Protein AF-0000000080208720 (afdb_homodimer)

Organism: Vibrio parahaemolyticus (NCBI:txid670)

Radius of gyration: 21.04 Å; Cα contacts (8 Å, |Δi|>4): 282; chains: 2; bounding box: 40×61×46 Å

Structure (mmCIF, N/CA/C/O backbone):
data_AF-0000000080208720-model_v1
#
loop_
_entity.id
_entity.type
_entity.pdbx_description
1 polymer 'DUF1211 domain-containing protein'
#
loop_
_atom_site.group_PDB
_atom_site.id
_atom_site.type_symbol
_atom_site.label_atom_id
_atom_site.label_alt_id
_atom_site.label_comp_id
_atom_site.label_asym_id
_atom_site.label_entity_id
_atom_site.label_seq_id
_atom_site.pdbx_PDB_ins_code
_atom_site.Cartn_x
_atom_site.Cartn_y
_atom_site.Cartn_z
_atom_site.occupancy
_atom_site.B_iso_or_equiv
_atom_site.auth_seq_id
_atom_site.auth_comp_id
_atom_site.auth_asym_id
_atom_site.auth_atom_id
_atom_site.pdbx_PDB_model_num
ATOM 1 N N . MET A 1 1 ? 2.236 -19.469 9 1 90.81 1 MET A N 1
ATOM 2 C CA . MET A 1 1 ? 2.695 -18.094 8.82 1 90.81 1 MET A CA 1
ATOM 3 C C . MET A 1 1 ? 3.748 -17.734 9.859 1 90.81 1 MET A C 1
ATOM 5 O O . MET A 1 1 ? 3.717 -18.234 10.984 1 90.81 1 MET A O 1
ATOM 9 N N . TYR A 1 2 ? 4.676 -16.828 9.508 1 95.06 2 TYR A N 1
ATOM 10 C CA . TYR A 1 2 ? 5.773 -16.406 10.359 1 95.06 2 TYR A CA 1
ATOM 11 C C . TYR A 1 2 ? 5.766 -14.891 10.539 1 95.06 2 TYR A C 1
ATOM 13 O O . TYR A 1 2 ? 5.531 -14.148 9.578 1 95.06 2 TYR A O 1
ATOM 21 N N . PHE A 1 3 ? 6.086 -14.531 11.758 1 93.44 3 PHE A N 1
ATOM 22 C CA . PHE A 1 3 ? 6.098 -13.094 12.023 1 93.44 3 PHE A CA 1
ATOM 23 C C . PHE A 1 3 ? 7.523 -12.586 12.203 1 93.44 3 PHE A C 1
ATOM 25 O O . PHE A 1 3 ? 7.793 -11.398 12.039 1 93.44 3 PHE A O 1
ATOM 32 N N . TRP A 1 4 ? 8.398 -13.531 12.5 1 94.19 4 TRP A N 1
ATOM 33 C CA . TRP A 1 4 ? 9.742 -13.109 12.875 1 94.19 4 TRP A CA 1
ATOM 34 C C . TRP A 1 4 ? 10.797 -13.945 12.156 1 94.19 4 TRP A C 1
ATOM 36 O O . TRP A 1 4 ? 11.82 -13.414 11.711 1 94.19 4 TRP A O 1
ATOM 46 N N . ASP A 1 5 ? 10.516 -15.117 12.047 1 96.44 5 ASP A N 1
ATOM 47 C CA . ASP A 1 5 ? 11.5 -16.078 11.539 1 96.44 5 ASP A CA 1
ATOM 48 C C . ASP A 1 5 ? 11.523 -16.078 10.016 1 96.44 5 ASP A C 1
ATOM 50 O O . ASP A 1 5 ? 10.828 -16.875 9.383 1 96.44 5 ASP A O 1
ATOM 54 N N . VAL A 1 6 ? 12.406 -15.352 9.492 1 97 6 VAL A N 1
ATOM 55 C CA . VAL A 1 6 ? 12.492 -15.211 8.047 1 97 6 VAL A CA 1
ATOM 56 C C . VAL A 1 6 ? 13.094 -16.469 7.438 1 97 6 VAL A C 1
ATOM 58 O O . VAL A 1 6 ? 12.758 -16.859 6.312 1 97 6 VAL A O 1
ATOM 61 N N . GLN A 1 7 ? 13.914 -17.172 8.195 1 97.38 7 GLN A N 1
ATOM 62 C CA . GLN A 1 7 ? 14.547 -18.375 7.68 1 97.38 7 GLN A CA 1
ATOM 63 C C . GLN A 1 7 ? 13.531 -19.5 7.477 1 97.38 7 GLN A C 1
ATOM 65 O O . GLN A 1 7 ? 13.531 -20.172 6.445 1 97.38 7 GLN A O 1
ATOM 70 N N . SER A 1 8 ? 12.688 -19.641 8.398 1 97.62 8 SER A N 1
ATOM 71 C CA . SER A 1 8 ? 11.633 -20.641 8.258 1 97.62 8 SER A CA 1
ATOM 72 C C . SER A 1 8 ? 10.695 -20.312 7.105 1 97.62 8 SER A C 1
ATOM 74 O O . SER A 1 8 ? 10.258 -21.188 6.371 1 97.62 8 SER A O 1
ATOM 76 N N . LEU A 1 9 ? 10.406 -19.078 7 1 97.88 9 LEU A N 1
ATOM 77 C CA . LEU A 1 9 ? 9.578 -18.641 5.883 1 97.88 9 LEU A CA 1
ATOM 78 C C . LEU A 1 9 ? 10.242 -18.953 4.551 1 97.88 9 LEU A C 1
ATOM 80 O O . LEU A 1 9 ? 9.602 -19.5 3.645 1 97.88 9 LEU A O 1
ATOM 84 N N . LYS A 1 10 ? 11.523 -18.625 4.465 1 97.56 10 LYS A N 1
ATOM 85 C CA . LYS A 1 10 ? 12.258 -18.891 3.232 1 97.56 10 LYS A CA 1
ATOM 86 C C . LYS A 1 10 ? 12.273 -20.391 2.916 1 97.56 10 LYS A C 1
ATOM 88 O O . LYS A 1 10 ? 12.156 -20.781 1.755 1 97.56 10 LYS A O 1
ATOM 93 N N . ASN A 1 11 ? 12.398 -21.156 3.889 1 96.94 11 ASN A N 1
ATOM 94 C CA . ASN A 1 11 ? 12.359 -22.594 3.695 1 96.94 11 ASN A CA 1
ATOM 95 C C . ASN A 1 11 ? 11.016 -23.062 3.146 1 96.94 11 ASN A C 1
ATOM 97 O O . ASN A 1 11 ? 10.961 -23.891 2.246 1 96.94 11 ASN A O 1
ATOM 101 N N . ASP A 1 12 ? 9.984 -22.531 3.691 1 96.81 12 ASP A N 1
ATOM 102 C CA . ASP A 1 12 ? 8.648 -22.859 3.207 1 96.81 12 ASP A CA 1
ATOM 103 C C . ASP A 1 12 ? 8.461 -22.406 1.761 1 96.81 12 ASP A C 1
ATOM 105 O O . ASP A 1 12 ? 7.848 -23.109 0.958 1 96.81 12 ASP A O 1
ATOM 109 N N . ILE A 1 13 ? 8.961 -21.281 1.45 1 96.56 13 ILE A N 1
ATOM 110 C CA . ILE A 1 13 ? 8.844 -20.75 0.096 1 96.56 13 ILE A CA 1
ATOM 111 C C . ILE A 1 13 ? 9.586 -21.656 -0.878 1 96.56 13 ILE A C 1
ATOM 113 O O . ILE A 1 13 ? 9.055 -22.016 -1.931 1 96.56 13 ILE A O 1
ATOM 117 N N . ARG A 1 14 ? 10.742 -22.078 -0.519 1 95.5 14 ARG A N 1
ATOM 118 C CA . ARG A 1 14 ? 11.539 -22.938 -1.373 1 95.5 14 ARG A CA 1
ATOM 119 C C . ARG A 1 14 ? 10.867 -24.297 -1.555 1 95.5 14 ARG A C 1
ATOM 121 O O . ARG A 1 14 ? 10.992 -24.922 -2.613 1 95.5 14 ARG A O 1
ATOM 128 N N . ALA A 1 15 ? 10.148 -24.703 -0.563 1 95.56 15 ALA A N 1
ATOM 129 C CA . ALA A 1 15 ? 9.461 -26 -0.601 1 95.56 15 ALA A CA 1
ATOM 130 C C . ALA A 1 15 ? 8.07 -25.859 -1.218 1 95.56 15 ALA A C 1
ATOM 132 O O . ALA A 1 15 ? 7.297 -26.828 -1.223 1 95.56 15 ALA A O 1
ATOM 133 N N . ASN A 1 16 ? 7.68 -24.656 -1.664 1 94 16 ASN A N 1
ATOM 134 C CA . ASN A 1 16 ? 6.383 -24.359 -2.266 1 94 16 ASN A CA 1
ATOM 135 C C . ASN A 1 16 ? 5.238 -24.688 -1.308 1 94 16 ASN A C 1
ATOM 137 O O . ASN A 1 16 ? 4.254 -25.312 -1.696 1 94 16 ASN A O 1
ATOM 141 N N . LYS A 1 17 ? 5.434 -24.266 -0.107 1 94.56 17 LYS A N 1
ATOM 142 C CA . LYS A 1 17 ? 4.449 -24.562 0.932 1 94.56 17 LYS A CA 1
ATOM 143 C C . LYS A 1 17 ? 3.662 -23.312 1.313 1 94.56 17 LYS A C 1
ATOM 145 O O . LYS A 1 17 ? 2.764 -23.375 2.154 1 94.56 17 LYS A O 1
ATOM 150 N N . LEU A 1 18 ? 3.979 -22.266 0.713 1 93.69 18 LEU A N 1
ATOM 151 C CA . LEU A 1 18 ? 3.242 -21.031 0.972 1 93.69 18 LEU A CA 1
ATOM 152 C C . LEU A 1 18 ? 1.858 -21.078 0.333 1 93.69 18 LEU A C 1
ATOM 154 O O . LEU A 1 18 ? 1.728 -20.953 -0.887 1 93.69 18 LEU A O 1
ATOM 158 N N . SER A 1 19 ? 0.814 -21.188 1.167 1 94.25 19 SER A N 1
ATOM 159 C CA . SER A 1 19 ? -0.552 -21.344 0.682 1 94.25 19 SER A CA 1
ATOM 160 C C . SER A 1 19 ? -1.143 -20.016 0.24 1 94.25 19 SER A C 1
ATOM 162 O O . SER A 1 19 ? -0.588 -18.953 0.539 1 94.25 19 SER A O 1
ATOM 164 N N . GLU A 1 20 ? -2.264 -20.078 -0.448 1 94.56 20 GLU A N 1
ATOM 165 C CA . GLU A 1 20 ? -2.994 -18.875 -0.85 1 94.56 20 GLU A CA 1
ATOM 166 C C . GLU A 1 20 ? -3.453 -18.078 0.366 1 94.56 20 GLU A C 1
ATOM 168 O O . GLU A 1 20 ? -3.441 -16.844 0.345 1 94.56 20 GLU A O 1
ATOM 173 N N . LYS A 1 21 ? -3.803 -18.781 1.391 1 96.44 21 LYS A N 1
ATOM 174 C CA . LYS A 1 21 ? -4.23 -18.141 2.625 1 96.44 21 LYS A CA 1
ATOM 175 C C . LYS A 1 21 ? -3.078 -17.375 3.279 1 96.44 21 LYS A C 1
ATOM 177 O O . LYS A 1 21 ? -3.252 -16.25 3.752 1 96.44 21 LYS A O 1
ATOM 182 N N . ASP A 1 22 ? -1.925 -17.984 3.295 1 96.56 22 ASP A N 1
ATOM 183 C CA . ASP A 1 22 ? -0.751 -17.328 3.861 1 96.56 22 ASP A CA 1
ATOM 184 C C . ASP A 1 22 ? -0.414 -16.047 3.096 1 96.56 22 ASP A C 1
ATOM 186 O O . ASP A 1 22 ? -0.175 -15.008 3.701 1 96.56 22 ASP A O 1
ATOM 190 N N . LYS A 1 23 ? -0.376 -16.172 1.781 1 96.94 23 LYS A N 1
ATOM 191 C CA . LYS A 1 23 ? -0.061 -15.031 0.934 1 96.94 23 LYS A CA 1
ATOM 192 C C . LYS A 1 23 ? -1.027 -13.875 1.187 1 96.94 23 LYS A C 1
ATOM 194 O O . LYS A 1 23 ? -0.609 -12.727 1.304 1 96.94 23 LYS A O 1
ATOM 199 N N . PHE A 1 24 ? -2.309 -14.242 1.321 1 97.88 24 PHE A N 1
ATOM 200 C CA . PHE A 1 24 ? -3.326 -13.242 1.605 1 97.88 24 PHE A CA 1
ATOM 201 C C . PHE A 1 24 ? -3.074 -12.578 2.957 1 97.88 24 PHE A C 1
ATOM 203 O O . PHE A 1 24 ? -3.123 -11.352 3.074 1 97.88 24 PHE A O 1
ATOM 210 N N . LEU A 1 25 ? -2.795 -13.375 3.912 1 97.88 25 LEU A N 1
ATOM 211 C CA . LEU A 1 25 ? -2.652 -12.867 5.27 1 97.88 25 LEU A CA 1
ATOM 212 C C . LEU A 1 25 ? -1.477 -11.898 5.363 1 97.88 25 LEU A C 1
ATOM 214 O O . LEU A 1 25 ? -1.567 -10.867 6.035 1 97.88 25 LEU A O 1
ATOM 218 N N . TYR A 1 26 ? -0.396 -12.211 4.672 1 97.94 26 TYR A N 1
ATOM 219 C CA . TYR A 1 26 ? 0.752 -11.312 4.684 1 97.94 26 TYR A CA 1
ATOM 220 C C . TYR A 1 26 ? 0.413 -9.984 4.012 1 97.94 26 TYR A C 1
ATOM 222 O O . TYR A 1 26 ? 0.768 -8.914 4.52 1 97.94 26 TYR A O 1
ATOM 230 N N . MET A 1 27 ? -0.258 -10.055 2.896 1 97.94 27 MET A N 1
ATOM 231 C CA . MET A 1 27 ? -0.651 -8.836 2.199 1 97.94 27 MET A CA 1
ATOM 232 C C . MET A 1 27 ? -1.66 -8.039 3.021 1 97.94 27 MET A C 1
ATOM 234 O O . MET A 1 27 ? -1.541 -6.82 3.15 1 97.94 27 MET A O 1
ATOM 238 N N . PHE A 1 28 ? -2.604 -8.773 3.643 1 98.31 28 PHE A N 1
ATOM 239 C CA . PHE A 1 28 ? -3.68 -8.156 4.414 1 98.31 28 PHE A CA 1
ATOM 240 C C . PHE A 1 28 ? -3.125 -7.426 5.629 1 98.31 28 PHE A C 1
ATOM 242 O O . PHE A 1 28 ? -3.506 -6.285 5.898 1 98.31 28 PHE A O 1
ATOM 249 N N . LEU A 1 29 ? -2.234 -8.062 6.258 1 97.19 29 LEU A N 1
ATOM 250 C CA . LEU A 1 29 ? -1.626 -7.461 7.441 1 97.19 29 LEU A CA 1
ATOM 251 C C . LEU A 1 29 ? -0.765 -6.262 7.059 1 97.19 29 LEU A C 1
ATOM 253 O O . LEU A 1 29 ? -0.719 -5.27 7.789 1 97.19 29 LEU A O 1
ATOM 257 N N . SER A 1 30 ? -0.135 -6.387 5.914 1 96.25 30 SER A N 1
ATOM 258 C CA . SER A 1 30 ? 0.659 -5.262 5.426 1 96.25 30 SER A CA 1
ATOM 259 C C . SER A 1 30 ? -0.225 -4.066 5.086 1 96.25 30 SER A C 1
ATOM 261 O O . SER A 1 30 ? 0.073 -2.938 5.477 1 96.25 30 SER A O 1
ATOM 263 N N . ILE A 1 31 ? -1.339 -4.336 4.41 1 96.19 31 ILE A N 1
ATOM 264 C CA . ILE A 1 31 ? -2.285 -3.287 4.039 1 96.19 31 ILE A CA 1
ATOM 265 C C . ILE A 1 31 ? -2.891 -2.674 5.301 1 96.19 31 ILE A C 1
ATOM 267 O O . ILE A 1 31 ? -3.051 -1.454 5.387 1 96.19 31 ILE A O 1
ATOM 271 N N . ALA A 1 32 ? -3.205 -3.494 6.27 1 96.31 32 ALA A N 1
ATOM 272 C CA . ALA A 1 32 ? -3.764 -3.029 7.535 1 96.31 32 ALA A CA 1
ATOM 273 C C . ALA A 1 32 ? -2.793 -2.096 8.25 1 96.31 32 ALA A C 1
ATOM 275 O O . ALA A 1 32 ? -3.176 -1.01 8.688 1 96.31 32 ALA A O 1
ATOM 276 N N . PHE A 1 33 ? -1.576 -2.465 8.266 1 93.31 33 PHE A N 1
ATOM 277 C CA . PHE A 1 33 ? -0.547 -1.691 8.953 1 93.31 33 PHE A CA 1
ATOM 278 C C . PHE A 1 33 ? -0.342 -0.343 8.273 1 93.31 33 PHE A C 1
ATOM 280 O O . PHE A 1 33 ? -0.282 0.692 8.938 1 93.31 33 PHE A O 1
ATOM 287 N N . VAL A 1 34 ? -0.243 -0.417 6.992 1 90.94 34 VAL A N 1
ATOM 288 C CA . VAL A 1 34 ? -0.008 0.808 6.234 1 90.94 34 VAL A CA 1
ATOM 289 C C . VAL A 1 34 ? -1.207 1.742 6.375 1 90.94 34 VAL A C 1
ATOM 291 O O . VAL A 1 34 ? -1.042 2.943 6.605 1 90.94 34 VAL A O 1
ATOM 294 N N . THR A 1 35 ? -2.439 1.156 6.25 1 93.31 35 THR A N 1
ATOM 295 C CA . THR A 1 35 ? -3.664 1.944 6.32 1 93.31 35 THR A CA 1
ATOM 296 C C . THR A 1 35 ? -3.803 2.605 7.688 1 93.31 35 THR A C 1
ATOM 298 O O . THR A 1 35 ? -4.062 3.807 7.777 1 93.31 35 THR A O 1
ATOM 301 N N . ILE A 1 36 ? -3.541 1.914 8.719 1 92.62 36 ILE A N 1
ATOM 302 C CA . ILE A 1 36 ? -3.633 2.441 10.078 1 92.62 36 ILE A CA 1
ATOM 303 C C . ILE A 1 36 ? -2.52 3.461 10.312 1 92.62 36 ILE A C 1
ATOM 305 O O . ILE A 1 36 ? -2.75 4.512 10.914 1 92.62 36 ILE A O 1
ATOM 309 N N . GLY A 1 37 ? -1.299 3.174 9.789 1 86.81 37 GLY A N 1
ATOM 310 C CA . GLY A 1 37 ? -0.178 4.094 9.914 1 86.81 37 GLY A CA 1
ATOM 311 C C . GLY A 1 37 ? -0.438 5.438 9.258 1 86.81 37 GLY A C 1
ATOM 312 O O . GLY A 1 37 ? -0.134 6.484 9.836 1 86.81 37 GLY A O 1
ATOM 313 N N . ILE A 1 38 ? -1.035 5.391 8.109 1 85.44 38 ILE A N 1
ATOM 314 C CA . ILE A 1 38 ? -1.342 6.613 7.379 1 85.44 38 ILE A CA 1
ATOM 315 C C . ILE A 1 38 ? -2.33 7.461 8.18 1 85.44 38 ILE A C 1
ATOM 317 O O . ILE A 1 38 ? -2.158 8.672 8.305 1 85.44 38 ILE A O 1
ATOM 321 N N . GLU A 1 39 ? -3.346 6.848 8.758 1 84.56 39 GLU A N 1
ATOM 322 C CA . GLU A 1 39 ? -4.367 7.562 9.516 1 84.56 39 GLU A CA 1
ATOM 323 C C . GLU A 1 39 ? -3.797 8.141 10.812 1 84.56 39 GLU A C 1
ATOM 325 O O . GLU A 1 39 ? -4.195 9.227 11.242 1 84.56 39 GLU A O 1
ATOM 330 N N . LEU A 1 40 ? -2.828 7.488 11.336 1 80.31 40 LEU A N 1
ATOM 331 C CA . LEU A 1 40 ? -2.197 7.98 12.555 1 80.31 40 LEU A CA 1
ATOM 332 C C . LEU A 1 40 ? -1.309 9.188 12.258 1 80.31 40 LEU A C 1
ATOM 334 O O . LEU A 1 40 ? -1.256 10.133 13.055 1 80.31 40 LEU A O 1
ATOM 338 N N . ILE A 1 41 ? -0.664 9.18 11.164 1 72.81 41 ILE A N 1
ATOM 339 C CA . ILE A 1 41 ? 0.218 10.273 10.773 1 72.81 41 ILE A CA 1
ATOM 340 C C . ILE A 1 41 ? -0.614 11.5 10.406 1 72.81 41 ILE A C 1
ATOM 342 O O . ILE A 1 41 ? -0.162 12.633 10.57 1 72.81 41 ILE A O 1
ATOM 346 N N . SER A 1 42 ? -1.777 11.25 9.938 1 73.62 42 SER A N 1
ATOM 347 C CA . SER A 1 42 ? -2.645 12.336 9.492 1 73.62 42 SER A CA 1
ATOM 348 C C . SER A 1 42 ? -3.195 13.125 10.68 1 73.62 42 SER A C 1
ATOM 350 O O . SER A 1 42 ? -3.688 14.242 10.516 1 73.62 42 SER A O 1
ATOM 352 N N . ILE A 1 43 ? -3.072 12.484 11.805 1 71.25 43 ILE A N 1
ATOM 353 C CA . ILE A 1 43 ? -3.496 13.219 13 1 71.25 43 ILE A CA 1
ATOM 354 C C . ILE A 1 43 ? -2.482 14.312 13.32 1 71.25 43 ILE A C 1
ATOM 356 O O . ILE A 1 43 ? -1.316 14.023 13.594 1 71.25 43 ILE A O 1
ATOM 360 N N . SER A 1 44 ? -2.771 15.484 12.805 1 62.88 44 SER A N 1
ATOM 361 C CA . SER A 1 44 ? -1.893 16.625 13.062 1 62.88 44 SER A CA 1
ATOM 362 C C . SER A 1 44 ? -2.211 17.281 14.398 1 62.88 44 SER A C 1
ATOM 364 O O . SER A 1 44 ? -3.34 17.719 14.625 1 62.88 44 SER A O 1
ATOM 366 N N . PRO A 1 45 ? -1.215 17.266 15.18 1 59.03 45 PRO A N 1
ATOM 367 C CA . PRO A 1 45 ? -1.465 17.922 16.469 1 59.03 45 PRO A CA 1
ATOM 368 C C . PRO A 1 45 ? -1.716 19.422 16.328 1 59.03 45 PRO A C 1
ATOM 370 O O . PRO A 1 45 ? -2.301 20.047 17.219 1 59.03 45 PRO A O 1
ATOM 373 N N . LEU A 1 46 ? -1.404 19.891 15.195 1 60.16 46 LEU A N 1
ATOM 374 C CA . LEU A 1 46 ? -1.472 21.344 15.055 1 60.16 46 LEU A CA 1
ATOM 375 C C . LEU A 1 46 ? -2.83 21.781 14.508 1 60.16 46 LEU A C 1
ATOM 377 O O . LEU A 1 46 ? -3.166 22.969 14.531 1 60.16 46 LEU A O 1
ATOM 381 N N . GLU A 1 47 ? -3.58 20.812 14.055 1 64.81 47 GLU A N 1
ATOM 382 C CA . GLU A 1 47 ? -4.898 21.141 13.531 1 64.81 47 GLU A CA 1
ATOM 383 C C . GLU A 1 47 ? -6.004 20.656 14.461 1 64.81 47 GLU A C 1
ATOM 385 O O . GLU A 1 47 ? -5.938 19.531 14.984 1 64.81 47 GLU A O 1
ATOM 390 N N . PRO A 1 48 ? -6.77 21.625 14.82 1 70.19 48 PRO A N 1
ATOM 391 C CA . PRO A 1 48 ? -7.902 21.172 15.633 1 70.19 48 PRO A CA 1
ATOM 392 C C . PRO A 1 48 ? -8.648 19.984 15.008 1 70.19 48 PRO A C 1
ATOM 394 O O . PRO A 1 48 ? -8.891 19.984 13.797 1 70.19 48 PRO A O 1
ATOM 397 N N . GLN A 1 49 ? -8.766 18.969 15.734 1 78.5 49 GLN A N 1
ATOM 398 C CA . GLN A 1 49 ? -9.5 17.781 15.289 1 78.5 49 GLN A CA 1
ATOM 399 C C . GLN A 1 49 ? -10.961 17.859 15.734 1 78.5 49 GLN A C 1
ATOM 401 O O . GLN A 1 49 ? -11.273 18.391 16.797 1 78.5 49 GLN A O 1
ATOM 406 N N . ASN A 1 50 ? -11.891 17.484 14.805 1 86.31 50 ASN A N 1
ATOM 407 C CA . ASN A 1 50 ? -13.297 17.359 15.156 1 86.31 50 ASN A CA 1
ATOM 408 C C . ASN A 1 50 ? -13.836 15.969 14.859 1 86.31 50 ASN A C 1
ATOM 410 O O . ASN A 1 50 ? -13.07 15.062 14.531 1 86.31 50 ASN A O 1
ATOM 414 N N . VAL A 1 51 ? -15.062 15.773 15.055 1 90.06 51 VAL A N 1
ATOM 415 C CA . VAL A 1 51 ? -15.68 14.461 14.977 1 90.06 51 VAL A CA 1
ATOM 416 C C . VAL A 1 51 ? -15.594 13.938 13.539 1 90.06 51 VAL A C 1
ATOM 418 O O . VAL A 1 51 ? -15.43 12.734 13.328 1 90.06 51 VAL A O 1
ATOM 421 N N . TRP A 1 52 ? -15.633 14.766 12.586 1 90.25 52 TRP A N 1
ATOM 422 C CA . TRP A 1 52 ? -15.664 14.344 11.188 1 90.25 52 TRP A CA 1
ATOM 423 C C . TRP A 1 52 ? -14.297 13.836 10.742 1 90.25 52 TRP A C 1
ATOM 425 O O . TRP A 1 52 ? -14.203 12.984 9.852 1 90.25 52 TRP A O 1
ATOM 435 N N . ASP A 1 53 ? -13.273 14.258 11.398 1 88.19 53 ASP A N 1
ATOM 436 C CA . ASP A 1 53 ? -11.945 13.695 11.148 1 88.19 53 ASP A CA 1
ATOM 437 C C . ASP A 1 53 ? -11.875 12.234 11.586 1 88.19 53 ASP A C 1
ATOM 439 O O . ASP A 1 53 ? -11.305 11.398 10.883 1 88.19 53 ASP A O 1
ATOM 443 N N . ALA A 1 54 ? -12.453 12.023 12.734 1 89.69 54 ALA A N 1
ATOM 444 C CA . ALA A 1 54 ? -12.492 10.664 13.25 1 89.69 54 ALA A CA 1
ATOM 445 C C . ALA A 1 54 ? -13.352 9.758 12.375 1 89.69 54 ALA A C 1
ATOM 447 O O . ALA A 1 54 ? -12.984 8.617 12.094 1 89.69 54 ALA A O 1
ATOM 448 N N . VAL A 1 55 ? -14.461 10.281 11.93 1 93.62 55 VAL A N 1
ATOM 449 C CA . VAL A 1 55 ? -15.367 9.523 11.07 1 93.62 55 VAL A CA 1
ATOM 450 C C . VAL A 1 55 ? -14.648 9.156 9.773 1 93.62 55 VAL A C 1
ATOM 452 O O . VAL A 1 55 ? -14.734 8.016 9.305 1 93.62 55 VAL A O 1
ATOM 455 N N . GLU A 1 56 ? -13.992 10.062 9.211 1 93.62 56 GLU A N 1
ATOM 456 C CA . GLU A 1 56 ? -13.258 9.844 7.973 1 93.62 56 GLU A CA 1
ATOM 457 C C . GLU A 1 56 ? -12.188 8.766 8.148 1 93.62 56 GLU A C 1
ATOM 459 O O . GLU A 1 56 ? -12.164 7.785 7.398 1 93.62 56 GLU A O 1
ATOM 464 N N . SER A 1 57 ? -11.43 8.93 9.203 1 92.56 57 SER A N 1
ATOM 465 C CA . SER A 1 57 ? -10.312 8.023 9.445 1 92.56 57 SER A CA 1
ATOM 466 C C . SER A 1 57 ? -10.805 6.602 9.711 1 92.56 57 SER A C 1
ATOM 468 O O . SER A 1 57 ? -10.328 5.648 9.094 1 92.56 57 SER A O 1
ATOM 470 N N . VAL A 1 58 ? -11.742 6.488 10.547 1 95.38 58 VAL A N 1
ATOM 471 C CA . VAL A 1 58 ? -12.266 5.176 10.914 1 95.38 58 VAL A CA 1
ATOM 472 C C . VAL A 1 58 ? -12.93 4.523 9.711 1 95.38 58 VAL A C 1
ATOM 474 O O . VAL A 1 58 ? -12.773 3.324 9.477 1 95.38 58 VAL A O 1
ATOM 477 N N . SER A 1 59 ? -13.664 5.293 8.938 1 97.06 59 SER A N 1
ATOM 478 C CA . SER A 1 59 ? -14.32 4.762 7.75 1 97.06 59 SER A CA 1
ATOM 479 C C . SER A 1 59 ? -13.312 4.23 6.742 1 97.06 59 SER A C 1
ATOM 481 O O . SER A 1 59 ? -13.484 3.139 6.195 1 97.06 59 SER A O 1
ATOM 483 N N . TYR A 1 60 ? -12.25 4.949 6.523 1 96.19 60 TYR A N 1
ATOM 484 C CA . TYR A 1 60 ? -11.242 4.527 5.566 1 96.19 60 TYR A CA 1
ATOM 485 C C . TYR A 1 60 ? -10.586 3.219 6 1 96.19 60 TYR A C 1
ATOM 487 O O . TYR A 1 60 ? -10.406 2.309 5.191 1 96.19 60 TYR A O 1
ATOM 495 N N . ILE A 1 61 ? -10.32 3.141 7.281 1 97 61 ILE A N 1
ATOM 496 C CA . ILE A 1 61 ? -9.711 1.926 7.812 1 97 61 ILE A CA 1
ATOM 497 C C . ILE A 1 61 ? -10.648 0.743 7.613 1 97 61 ILE A C 1
ATOM 499 O O . ILE A 1 61 ? -10.25 -0.3 7.09 1 97 61 ILE A O 1
ATOM 503 N N . LEU A 1 62 ? -11.883 0.95 7.941 1 98.19 62 LEU A N 1
ATOM 504 C CA . LEU A 1 62 ? -12.859 -0.131 7.859 1 98.19 62 LEU A CA 1
ATOM 505 C C . LEU A 1 62 ? -13.109 -0.535 6.41 1 98.19 62 LEU A C 1
ATOM 507 O O . LEU A 1 62 ? -13.203 -1.725 6.102 1 98.19 62 LEU A O 1
ATOM 511 N N . ILE A 1 63 ? -13.203 0.374 5.523 1 98.44 63 ILE A N 1
ATOM 512 C CA . ILE A 1 63 ? -13.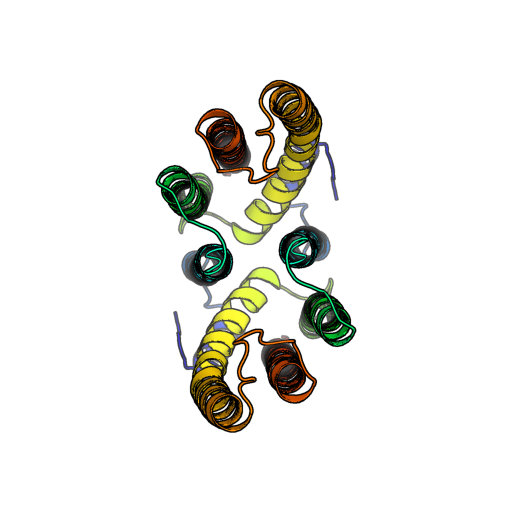469 0.097 4.117 1 98.44 63 ILE A CA 1
ATOM 513 C C . ILE A 1 63 ? -12.32 -0.717 3.525 1 98.44 63 ILE A C 1
ATOM 515 O O . ILE A 1 63 ? -12.547 -1.702 2.818 1 98.44 63 ILE A O 1
ATOM 519 N N . VAL A 1 64 ? -11.148 -0.321 3.842 1 97.81 64 VAL A N 1
ATOM 520 C CA . VAL A 1 64 ? -9.992 -1.015 3.291 1 97.81 64 VAL A CA 1
ATOM 521 C C . VAL A 1 64 ? -9.93 -2.438 3.844 1 97.81 64 VAL A C 1
ATOM 523 O O . VAL A 1 64 ? -9.75 -3.396 3.088 1 97.81 64 VAL A O 1
ATOM 526 N N . LEU A 1 65 ? -10.094 -2.586 5.145 1 98.38 65 LEU A N 1
ATOM 527 C CA . LEU A 1 65 ? -9.961 -3.889 5.785 1 98.38 65 LEU A CA 1
ATOM 528 C C . LEU A 1 65 ? -11.102 -4.816 5.371 1 98.38 65 LEU A C 1
ATOM 530 O O . LEU A 1 65 ? -10.859 -5.922 4.883 1 98.38 65 LEU A O 1
ATOM 534 N N . PHE A 1 66 ? -12.266 -4.324 5.449 1 98.38 66 PHE A N 1
ATOM 535 C CA . PHE A 1 66 ? -13.406 -5.156 5.074 1 98.38 66 PHE A CA 1
ATOM 536 C C . PHE A 1 66 ? -13.461 -5.344 3.561 1 98.38 66 PHE A C 1
ATOM 538 O O . PHE A 1 66 ? -13.781 -6.43 3.076 1 98.38 66 PHE A O 1
ATOM 545 N N . GLY A 1 67 ? -13.211 -4.305 2.857 1 98.56 67 GLY A N 1
ATOM 546 C CA . GLY A 1 67 ? -13.18 -4.422 1.408 1 98.56 67 GLY A CA 1
ATOM 547 C C . GLY A 1 67 ? -12.188 -5.453 0.91 1 98.56 67 GLY A C 1
ATOM 548 O O . GLY A 1 67 ? -12.508 -6.266 0.039 1 98.56 67 GLY A O 1
ATOM 549 N N . THR A 1 68 ? -11.008 -5.41 1.482 1 98.56 68 THR A N 1
ATOM 550 C CA . THR A 1 68 ? -9.977 -6.363 1.084 1 98.56 68 THR A CA 1
ATOM 551 C C . THR A 1 68 ? -10.359 -7.781 1.494 1 98.56 68 THR A C 1
ATOM 553 O O . THR A 1 68 ? -10.18 -8.727 0.724 1 98.56 68 THR A O 1
ATOM 556 N N . TYR A 1 69 ? -10.914 -7.918 2.666 1 98.56 69 TYR A N 1
ATOM 557 C CA . TYR A 1 69 ? -11.328 -9.227 3.152 1 98.56 69 TYR A CA 1
ATOM 558 C C . TYR A 1 69 ? -12.461 -9.797 2.301 1 98.56 69 TYR A C 1
ATOM 560 O O . TYR A 1 69 ? -12.453 -10.977 1.953 1 98.56 69 TYR A O 1
ATOM 568 N N . TRP A 1 70 ? -13.406 -9.008 1.938 1 98.5 70 TRP A N 1
ATOM 569 C CA . TRP A 1 70 ? -14.516 -9.469 1.107 1 98.5 70 TRP A CA 1
ATOM 570 C C . TRP A 1 70 ? -14.047 -9.773 -0.31 1 98.5 70 TRP A C 1
ATOM 572 O O . TRP A 1 70 ? -14.594 -10.656 -0.976 1 98.5 70 TRP A O 1
ATOM 582 N N . ALA A 1 71 ? -13.078 -9.008 -0.778 1 98.56 71 ALA A N 1
ATOM 583 C CA . ALA A 1 71 ? -12.484 -9.344 -2.07 1 98.56 71 ALA A CA 1
ATOM 584 C C . ALA A 1 71 ? -11.852 -10.734 -2.041 1 98.56 71 ALA A C 1
ATOM 586 O O . ALA A 1 71 ? -11.977 -11.5 -2.998 1 98.56 71 ALA A O 1
ATOM 587 N N . TYR A 1 72 ? -11.18 -11.008 -0.944 1 98.5 72 TYR A N 1
ATOM 588 C CA . TYR A 1 72 ? -10.57 -12.32 -0.75 1 98.5 72 TYR A CA 1
ATOM 589 C C . TYR A 1 72 ? -11.625 -13.422 -0.768 1 98.5 72 TYR A C 1
ATOM 591 O O . TYR A 1 72 ? -11.438 -14.453 -1.41 1 98.5 72 TYR A O 1
ATOM 599 N N . LYS A 1 73 ? -12.695 -13.164 -0.07 1 98 73 LYS A N 1
ATOM 600 C CA . LYS A 1 73 ? -13.797 -14.125 -0.04 1 98 73 LYS A CA 1
ATOM 601 C C . LYS A 1 73 ? -14.422 -14.289 -1.422 1 98 73 LYS A C 1
ATOM 603 O O . LYS A 1 73 ? -14.75 -15.406 -1.83 1 98 73 LYS A O 1
ATOM 608 N N . ALA A 1 74 ? -14.578 -13.25 -2.105 1 97.81 74 ALA A N 1
ATOM 609 C CA . ALA A 1 74 ? -15.164 -13.266 -3.443 1 97.81 74 ALA A CA 1
ATOM 610 C C . ALA A 1 74 ? -14.305 -14.086 -4.406 1 97.81 74 ALA A C 1
ATOM 612 O O . ALA A 1 74 ? -14.812 -14.664 -5.367 1 97.81 74 ALA A O 1
ATOM 613 N N . ASN A 1 75 ? -13.016 -14.109 -4.109 1 97.75 75 ASN A N 1
ATOM 614 C CA . ASN A 1 75 ? -12.078 -14.859 -4.941 1 97.75 75 ASN A CA 1
ATOM 615 C C . ASN A 1 75 ? -12.078 -16.344 -4.574 1 97.75 75 ASN A C 1
ATOM 617 O O . ASN A 1 75 ? -11.344 -17.125 -5.176 1 97.75 75 ASN A O 1
ATOM 621 N N . GLY A 1 76 ? -12.789 -16.797 -3.553 1 96.5 76 GLY A N 1
ATOM 622 C CA . GLY A 1 76 ? -12.859 -18.188 -3.17 1 96.5 76 GLY A CA 1
ATOM 623 C C . GLY A 1 76 ? -12.047 -18.516 -1.933 1 96.5 76 GLY A C 1
ATOM 624 O O . GLY A 1 76 ? -11.797 -19.688 -1.635 1 96.5 76 GLY A O 1
ATOM 625 N N . SER A 1 77 ? -11.578 -17.375 -1.259 1 94.88 77 SER A N 1
ATOM 626 C CA . SER A 1 77 ? -10.797 -17.516 -0.033 1 94.88 77 SER A CA 1
ATOM 627 C C . SER A 1 77 ? -9.664 -18.531 -0.214 1 94.88 77 SER A C 1
ATOM 629 O O . SER A 1 77 ? -8.852 -18.391 -1.135 1 94.88 77 SER A O 1
ATOM 631 N N . GLU A 1 78 ? -9.523 -19.547 0.625 1 91.38 78 GLU A N 1
ATOM 632 C CA . GLU A 1 78 ? -8.414 -20.5 0.597 1 91.38 78 GLU A CA 1
ATOM 633 C C . GLU A 1 78 ? -8.508 -21.422 -0.612 1 91.38 78 GLU A C 1
ATOM 635 O O . GLU A 1 78 ? -7.512 -22.031 -1.006 1 91.38 78 GLU A O 1
ATOM 640 N N . HIS A 1 79 ? -9.625 -21.531 -1.244 1 91.31 79 HIS A N 1
ATOM 641 C CA . HIS A 1 79 ? -9.82 -22.406 -2.395 1 91.31 79 HIS A CA 1
ATOM 642 C C . HIS A 1 79 ? -9.641 -21.641 -3.703 1 91.31 79 HIS A C 1
ATOM 644 O O . HIS A 1 79 ? -9.633 -22.234 -4.781 1 91.31 79 HIS A O 1
ATOM 650 N N . GLY A 1 80 ? -9.5 -20.344 -3.551 1 91.62 80 GLY A N 1
ATOM 651 C CA . GLY A 1 80 ? -9.25 -19.531 -4.73 1 91.62 80 GLY A CA 1
ATOM 652 C C . GLY A 1 80 ? -7.812 -19.609 -5.207 1 91.62 80 GLY A C 1
ATOM 653 O O . GLY A 1 80 ? -6.973 -20.25 -4.574 1 91.62 80 GLY A O 1
ATOM 654 N N . THR A 1 81 ? -7.648 -19.016 -6.383 1 91.31 81 THR A N 1
ATOM 655 C CA . THR A 1 81 ? -6.297 -19.047 -6.938 1 91.31 81 THR A CA 1
ATOM 656 C C . THR A 1 81 ? -5.812 -17.625 -7.258 1 91.31 81 THR A C 1
ATOM 658 O O . THR A 1 81 ? -6.609 -16.766 -7.625 1 91.31 81 THR A O 1
ATOM 661 N N . ASP A 1 82 ? -4.559 -17.391 -7.027 1 94.75 82 ASP A N 1
ATOM 662 C CA . ASP A 1 82 ? -3.842 -16.203 -7.449 1 94.75 82 ASP A CA 1
ATOM 663 C C . ASP A 1 82 ? -4.582 -14.938 -7.016 1 94.75 82 ASP A C 1
ATOM 665 O O . ASP A 1 82 ? -4.832 -14.047 -7.832 1 94.75 82 ASP A O 1
ATOM 669 N N . PHE A 1 83 ? -5.062 -14.906 -5.812 1 97.5 83 PHE A N 1
ATOM 670 C CA . PHE A 1 83 ? -5.797 -13.75 -5.316 1 97.5 83 PHE A CA 1
ATOM 671 C C . PHE A 1 83 ? -4.988 -12.469 -5.504 1 97.5 83 PHE A C 1
ATOM 673 O O . PHE A 1 83 ? -5.516 -11.453 -5.961 1 97.5 83 PHE A O 1
ATOM 680 N N . LEU A 1 84 ? -3.686 -12.461 -5.117 1 97.94 84 LEU A N 1
ATOM 681 C CA . LEU A 1 84 ? -2.875 -11.25 -5.152 1 97.94 84 LEU A CA 1
ATOM 682 C C . LEU A 1 84 ? -2.791 -10.688 -6.566 1 97.94 84 LEU A C 1
ATOM 684 O O . LEU A 1 84 ? -2.941 -9.484 -6.773 1 97.94 84 LEU A O 1
ATOM 688 N N . GLY A 1 85 ? -2.578 -11.555 -7.492 1 97.56 85 GLY A N 1
ATOM 689 C CA . GLY A 1 85 ? -2.529 -11.109 -8.875 1 97.56 85 GLY A CA 1
ATOM 690 C C . GLY A 1 85 ? -3.832 -10.492 -9.352 1 97.56 85 GLY A C 1
ATOM 691 O O . GLY A 1 85 ? -3.83 -9.43 -9.977 1 97.56 85 GLY A O 1
ATOM 692 N N . ARG A 1 86 ? -4.895 -11.156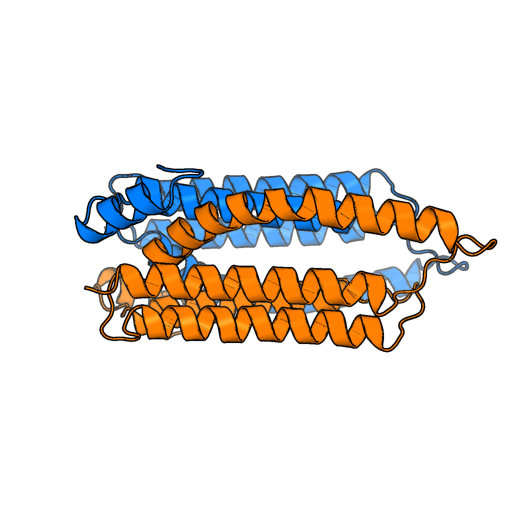 -9.023 1 97.88 86 ARG A N 1
ATOM 693 C CA . ARG A 1 86 ? -6.211 -10.68 -9.438 1 97.88 86 ARG A CA 1
ATOM 694 C C . ARG A 1 86 ? -6.574 -9.383 -8.719 1 97.88 86 ARG A C 1
ATOM 696 O O . ARG A 1 86 ? -7.113 -8.461 -9.328 1 97.88 86 ARG A O 1
ATOM 703 N N . TYR A 1 87 ? -6.281 -9.375 -7.492 1 98.38 87 TYR A N 1
ATOM 704 C CA . TYR A 1 87 ? -6.613 -8.219 -6.66 1 98.38 87 TYR A CA 1
ATOM 705 C C . TYR A 1 87 ? -5.902 -6.969 -7.16 1 98.38 87 TYR A C 1
ATOM 707 O O . TYR A 1 87 ? -6.531 -5.926 -7.363 1 98.38 87 TYR A O 1
ATOM 715 N N . PHE A 1 88 ? -4.613 -7.039 -7.414 1 98.12 88 PHE A N 1
ATOM 716 C CA . PHE A 1 88 ? -3.855 -5.852 -7.793 1 98.12 88 PHE A CA 1
ATOM 717 C C . PHE A 1 88 ? -4.184 -5.434 -9.219 1 98.12 88 PHE A C 1
ATOM 719 O O . PHE A 1 88 ? -4.242 -4.242 -9.523 1 98.12 88 PHE A O 1
ATOM 726 N N . SER A 1 89 ? -4.379 -6.391 -10.062 1 98.25 89 SER A N 1
ATOM 727 C CA . SER A 1 89 ? -4.695 -6.043 -11.445 1 98.25 89 SER A CA 1
ATOM 728 C C . SER A 1 89 ? -6.07 -5.395 -11.555 1 98.25 89 SER A C 1
ATOM 730 O O . SER A 1 89 ? -6.203 -4.301 -12.109 1 98.25 89 SER A O 1
ATOM 732 N N . ILE A 1 90 ? -7.047 -5.969 -10.914 1 98.38 90 ILE A N 1
ATOM 733 C CA . ILE A 1 90 ? -8.406 -5.449 -10.977 1 98.38 90 ILE A CA 1
ATOM 734 C C . ILE A 1 90 ? -8.492 -4.137 -10.203 1 98.38 90 ILE A C 1
ATOM 736 O O . ILE A 1 90 ? -9.086 -3.166 -10.68 1 98.38 90 ILE A O 1
ATOM 740 N N . SER A 1 91 ? -7.961 -4.168 -9.023 1 98.25 91 SER A N 1
ATOM 741 C CA . SER A 1 91 ? -8 -2.955 -8.211 1 98.25 91 SER A CA 1
ATOM 742 C C . SER A 1 91 ? -7.359 -1.781 -8.945 1 98.25 91 SER A C 1
ATOM 744 O O . SER A 1 91 ? -7.824 -0.645 -8.836 1 98.25 91 SER A O 1
ATOM 746 N N . PHE A 1 92 ? -6.301 -2.021 -9.641 1 97.69 92 PHE A N 1
ATOM 747 C CA . PHE A 1 92 ? -5.617 -0.95 -10.352 1 97.69 92 PHE A CA 1
ATOM 748 C C . PHE A 1 92 ? -6.516 -0.354 -11.422 1 97.69 92 PHE A C 1
ATOM 750 O O . PHE A 1 92 ? -6.699 0.864 -11.484 1 97.69 92 PHE A O 1
ATOM 757 N N . VAL A 1 93 ? -7.066 -1.196 -12.258 1 97.81 93 VAL A N 1
ATOM 758 C CA . VAL A 1 93 ? -7.883 -0.748 -13.383 1 97.81 93 VAL A CA 1
ATOM 759 C C . VAL A 1 93 ? -9.141 -0.05 -12.867 1 97.81 93 VAL A C 1
ATOM 761 O O . VAL A 1 93 ? -9.508 1.017 -13.359 1 97.81 93 VAL A O 1
ATOM 764 N N . VAL A 1 94 ? -9.734 -0.6 -11.852 1 97.94 94 VAL A N 1
ATOM 765 C CA . VAL A 1 94 ? -10.945 -0.027 -11.273 1 97.94 94 VAL A CA 1
ATOM 766 C C . VAL A 1 94 ? -10.625 1.313 -10.617 1 97.94 94 VAL A C 1
ATOM 768 O O . VAL A 1 94 ? -11.391 2.271 -10.734 1 97.94 94 VAL A O 1
ATOM 771 N N . SER A 1 95 ? -9.477 1.366 -9.953 1 96.94 95 SER A N 1
ATOM 772 C CA . SER A 1 95 ? -9.07 2.615 -9.312 1 96.94 95 SER A CA 1
ATOM 773 C C . SER A 1 95 ? -8.852 3.717 -10.344 1 96.94 95 SER A C 1
ATOM 775 O O . SER A 1 95 ? -9.188 4.879 -10.102 1 96.94 95 SER A O 1
ATOM 777 N N . VAL A 1 96 ? -8.266 3.426 -11.422 1 95.69 96 VAL A N 1
ATOM 778 C CA . VAL A 1 96 ? -8.047 4.406 -12.477 1 95.69 96 VAL A CA 1
ATOM 779 C C . VAL A 1 96 ? -9.391 4.969 -12.945 1 95.69 96 VAL A C 1
ATOM 781 O O . VAL A 1 96 ? -9.539 6.184 -13.102 1 95.69 96 VAL A O 1
ATOM 784 N N . ARG A 1 97 ? -10.367 4.125 -13.055 1 95.31 97 ARG A N 1
ATOM 785 C CA . ARG A 1 97 ? -11.703 4.555 -13.469 1 95.31 97 ARG A CA 1
ATOM 786 C C . ARG A 1 97 ? -12.344 5.445 -12.406 1 95.31 97 ARG A C 1
ATOM 788 O O . ARG A 1 97 ? -12.93 6.48 -12.727 1 95.31 97 ARG A O 1
ATOM 795 N N . PHE A 1 98 ? -12.172 5.047 -11.242 1 95.94 98 PHE A N 1
ATOM 796 C CA . PHE A 1 98 ? -12.805 5.777 -10.156 1 95.94 98 PHE A CA 1
ATOM 797 C C . PHE A 1 98 ? -12.078 7.094 -9.891 1 95.94 98 PHE A C 1
ATOM 799 O O . PHE A 1 98 ? -12.664 8.039 -9.359 1 95.94 98 PHE A O 1
ATOM 806 N N . CYS A 1 99 ? -10.789 7.211 -10.18 1 93.44 99 CYS A N 1
ATOM 807 C CA . CYS A 1 99 ? -10.055 8.461 -10.047 1 93.44 99 CYS A CA 1
ATOM 808 C C . CYS A 1 99 ? -10.664 9.547 -10.93 1 93.44 99 CYS A C 1
ATOM 810 O O . CYS A 1 99 ? -10.633 10.727 -10.578 1 93.44 99 CYS A O 1
ATOM 812 N N . THR A 1 100 ? -11.195 9.141 -12.031 1 91.38 100 THR A N 1
ATOM 813 C CA . THR A 1 100 ? -11.836 10.117 -12.906 1 91.38 100 THR A CA 1
ATOM 814 C C . THR A 1 100 ? -13.047 10.742 -12.219 1 91.38 100 THR A C 1
ATOM 816 O O . THR A 1 100 ? -13.383 11.906 -12.477 1 91.38 100 THR A O 1
ATOM 819 N N . LEU A 1 101 ? -13.703 10.023 -11.328 1 90.62 101 LEU A N 1
ATOM 820 C CA . LEU A 1 101 ? -14.875 10.516 -10.609 1 90.62 101 LEU A CA 1
ATOM 821 C C . LEU A 1 101 ? -14.461 11.5 -9.523 1 90.62 101 LEU A C 1
ATOM 823 O O . LEU A 1 101 ? -15.297 12.258 -9.016 1 90.62 101 LEU A O 1
ATOM 827 N N . LEU A 1 102 ? -13.227 11.555 -9.125 1 90.75 102 LEU A N 1
ATOM 828 C CA . LEU A 1 102 ? -12.727 12.477 -8.109 1 90.75 102 LEU A CA 1
ATOM 829 C C . LEU A 1 102 ? -12.695 13.906 -8.641 1 90.75 102 LEU A C 1
ATOM 831 O O . LEU A 1 102 ? -12.797 14.859 -7.867 1 90.75 102 LEU A O 1
ATOM 835 N N . ILE A 1 103 ? -12.562 14.016 -9.891 1 87.62 103 ILE A N 1
ATOM 836 C CA . ILE A 1 103 ? -12.461 15.336 -10.5 1 87.62 103 ILE A CA 1
ATOM 837 C C . ILE A 1 103 ? -13.742 16.125 -10.258 1 87.62 103 ILE A C 1
ATOM 839 O O . ILE A 1 103 ? -13.719 17.188 -9.633 1 87.62 103 ILE A O 1
ATOM 843 N N . PRO A 1 104 ? -14.875 15.594 -10.703 1 89.44 104 PRO A N 1
ATOM 844 C CA . PRO A 1 104 ? -16.109 16.344 -10.438 1 89.44 104 PRO A CA 1
ATOM 845 C C . PRO A 1 104 ? -16.375 16.516 -8.945 1 89.44 104 PRO A C 1
ATOM 847 O O . PRO A 1 104 ? -16.922 17.547 -8.531 1 89.44 104 PRO A O 1
ATOM 850 N N . ILE A 1 105 ? -16.031 15.594 -8.086 1 89.19 105 ILE A N 1
ATOM 851 C CA . ILE A 1 105 ? -16.219 15.711 -6.645 1 89.19 105 ILE A CA 1
ATOM 852 C C . ILE A 1 105 ? -15.367 16.859 -6.109 1 89.19 105 ILE A C 1
ATOM 854 O O . ILE A 1 105 ? -15.844 17.672 -5.32 1 89.19 105 ILE A O 1
ATOM 858 N N . SER A 1 106 ? -14.141 17 -6.562 1 86.88 106 SER A N 1
ATOM 859 C CA . SER A 1 106 ? -13.234 18.047 -6.133 1 86.88 106 SER A CA 1
ATOM 860 C C . SER A 1 106 ? -13.703 19.422 -6.613 1 86.88 106 SER A C 1
ATOM 862 O O . SER A 1 106 ? -13.602 20.406 -5.883 1 86.88 106 SER A O 1
ATOM 864 N N . VAL A 1 107 ? -14.18 19.469 -7.789 1 85.69 107 VAL A N 1
ATOM 865 C CA . VAL A 1 107 ? -14.688 20.719 -8.344 1 85.69 107 VAL A CA 1
ATOM 866 C C . VAL A 1 107 ? -15.891 21.203 -7.531 1 85.69 107 VAL A C 1
ATOM 868 O O . VAL A 1 107 ? -15.992 22.375 -7.191 1 85.69 107 VAL A O 1
ATOM 871 N N . PHE A 1 108 ? -16.75 20.266 -7.191 1 86.19 108 PHE A N 1
ATOM 872 C CA . PHE A 1 108 ? -17.922 20.594 -6.387 1 86.19 108 PHE A CA 1
ATOM 873 C C . PHE A 1 108 ? -17.5 21.094 -5.012 1 86.19 108 PHE A C 1
ATOM 875 O O . PHE A 1 108 ? -18.062 22.078 -4.508 1 86.19 108 PHE A O 1
ATOM 882 N N . LEU A 1 109 ? -16.562 20.547 -4.402 1 84.88 109 LEU A N 1
ATOM 883 C CA . LEU A 1 109 ? -16.094 20.938 -3.08 1 84.88 109 LEU A CA 1
ATOM 884 C C . LEU A 1 109 ? -15.438 22.312 -3.133 1 84.88 109 LEU A C 1
ATOM 886 O O . LEU A 1 109 ? -15.609 23.125 -2.227 1 84.88 109 LEU A O 1
ATOM 890 N N . LEU A 1 110 ? -14.664 22.469 -4.191 1 82.88 110 LEU A N 1
ATOM 891 C CA . LEU A 1 110 ? -14.039 23.781 -4.371 1 82.88 110 LEU A CA 1
ATOM 892 C C . LEU A 1 110 ? -15.094 24.875 -4.492 1 82.88 110 LEU A C 1
ATOM 894 O O . LEU A 1 110 ? -14.969 25.938 -3.875 1 82.88 110 LEU A O 1
ATOM 898 N N . ALA A 1 111 ? -16.109 24.641 -5.238 1 81.25 111 ALA A N 1
ATOM 899 C CA . ALA A 1 111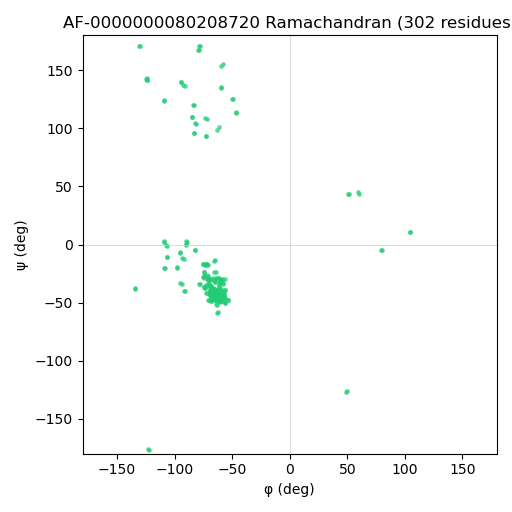 ? -17.219 25.578 -5.395 1 81.25 111 ALA A CA 1
ATOM 900 C C . ALA A 1 111 ? -17.922 25.828 -4.062 1 81.25 111 ALA A C 1
ATOM 902 O O . ALA A 1 111 ? -18.25 26.969 -3.736 1 81.25 111 ALA A O 1
ATOM 903 N N . TYR A 1 112 ? -18.141 24.75 -3.369 1 81.5 112 TYR A N 1
ATOM 904 C CA . TYR A 1 112 ? -18.766 24.828 -2.057 1 81.5 112 TYR A CA 1
ATOM 905 C C . TYR A 1 112 ? -17.938 25.703 -1.115 1 81.5 112 TYR A C 1
ATOM 907 O O . TYR A 1 112 ? -18.484 26.594 -0.441 1 81.5 112 TYR A O 1
ATOM 915 N N . TYR A 1 113 ? -16.609 25.547 -1.08 1 80.62 113 TYR A N 1
ATOM 916 C CA . TYR A 1 113 ? -15.734 26.281 -0.167 1 80.62 113 TYR A CA 1
ATOM 917 C C . TYR A 1 113 ? -15.633 27.75 -0.571 1 80.62 113 TYR A C 1
ATOM 919 O O . TYR A 1 113 ? -15.438 28.609 0.279 1 80.62 113 TYR A O 1
ATOM 927 N N . MET A 1 114 ? -15.742 28.031 -1.744 1 80.44 114 MET A N 1
ATOM 928 C CA . MET A 1 114 ? -15.727 29.406 -2.205 1 80.44 114 MET A CA 1
ATOM 929 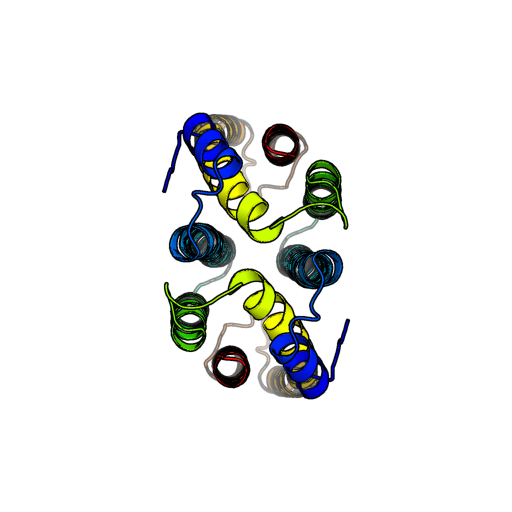C C . MET A 1 114 ? -16.922 30.172 -1.668 1 80.44 114 MET A C 1
ATOM 931 O O . MET A 1 114 ? -16.859 31.391 -1.476 1 80.44 114 MET A O 1
ATOM 935 N N . THR A 1 115 ? -17.953 29.469 -1.327 1 79.19 115 THR A N 1
ATOM 936 C CA . THR A 1 115 ? -19.172 30.125 -0.866 1 79.19 115 THR A CA 1
ATOM 937 C C . THR A 1 115 ? -19.203 30.203 0.657 1 79.19 115 THR A C 1
ATOM 939 O O . THR A 1 115 ? -19.812 31.109 1.225 1 79.19 115 THR A O 1
ATOM 942 N N . VAL A 1 116 ? -18.625 29.172 1.333 1 73.38 116 VAL A N 1
ATOM 943 C CA . VAL A 1 116 ? -18.766 29.078 2.781 1 73.38 116 VAL A CA 1
ATOM 944 C C . VAL A 1 116 ? -17.453 29.438 3.459 1 73.38 116 VAL A C 1
ATOM 946 O O . VAL A 1 116 ? -17.375 29.5 4.688 1 73.38 116 VAL A O 1
ATOM 949 N N . MET A 1 117 ? -16.375 29.562 2.771 1 69.19 117 MET A N 1
ATOM 950 C CA . MET A 1 117 ? -15.055 29.797 3.344 1 69.19 117 MET A CA 1
ATOM 951 C C . MET A 1 117 ? -15.102 30.906 4.387 1 69.19 117 MET A C 1
ATOM 953 O O . MET A 1 117 ? -15.562 32.031 4.102 1 69.19 117 MET A O 1
ATOM 957 N N . PRO A 1 118 ? -14.82 30.312 5.664 1 65.56 118 PRO A N 1
ATOM 958 C CA . PRO A 1 118 ? -14.805 31.328 6.707 1 65.56 118 PRO A CA 1
ATOM 959 C C . PRO A 1 118 ? -13.773 32.438 6.441 1 65.56 118 PRO A C 1
ATOM 961 O O . PRO A 1 118 ? -12.812 32.219 5.695 1 65.56 118 PRO A O 1
ATOM 964 N N . GLU A 1 119 ? -14.062 33.469 6.98 1 63.69 119 GLU A N 1
ATOM 965 C CA . GLU A 1 119 ? -13.227 34.656 6.836 1 63.69 119 GLU A CA 1
ATOM 966 C C . GLU A 1 119 ? -11.805 34.406 7.324 1 63.69 119 GLU A C 1
ATOM 968 O O . GLU A 1 119 ? -10.844 34.938 6.754 1 63.69 119 GLU A O 1
ATOM 973 N N . ASP A 1 120 ? -11.648 33.438 8.367 1 63.59 120 ASP A N 1
ATOM 974 C CA . ASP A 1 120 ? -10.336 33.281 8.977 1 63.59 120 ASP A CA 1
ATOM 975 C C . ASP A 1 120 ? -9.508 32.219 8.234 1 63.59 120 ASP A C 1
ATOM 977 O O . ASP A 1 120 ? -8.328 32.031 8.523 1 63.59 120 ASP A O 1
ATOM 981 N N . GLY A 1 121 ? -10.125 31.703 7.254 1 63.41 121 GLY A N 1
ATOM 982 C CA . GLY A 1 121 ? -9.383 30.844 6.348 1 63.41 121 GLY A CA 1
ATOM 983 C C . GLY A 1 121 ? -9.164 29.438 6.883 1 63.41 121 GLY A C 1
ATOM 984 O O . GLY A 1 121 ? -8.531 28.609 6.23 1 63.41 121 GLY A O 1
ATOM 985 N N . ILE A 1 122 ? -9.688 29.328 8.297 1 65.62 122 ILE A N 1
ATOM 986 C CA . ILE A 1 122 ? -9.484 28.016 8.898 1 65.62 122 ILE A CA 1
ATOM 987 C C . ILE A 1 122 ? -10.586 27.062 8.43 1 65.62 122 ILE A C 1
ATOM 989 O O . ILE A 1 122 ? -11.766 27.281 8.711 1 65.62 122 ILE A O 1
ATOM 993 N N . VAL A 1 123 ? -10.266 26.156 7.504 1 71.31 123 VAL A N 1
ATOM 994 C CA . VAL A 1 123 ? -11.227 25.172 7.008 1 71.31 123 VAL A CA 1
ATOM 995 C C . VAL A 1 123 ? -11.258 23.953 7.934 1 71.31 123 VAL A C 1
ATOM 997 O O . VAL A 1 123 ? -10.219 23.344 8.18 1 71.31 123 VAL A O 1
ATOM 1000 N N . VAL A 1 124 ? -12.422 23.875 8.633 1 76.88 124 VAL A N 1
ATOM 1001 C CA . VAL A 1 124 ? -12.641 22.719 9.5 1 76.88 124 VAL A CA 1
ATOM 1002 C C . VAL A 1 124 ? -13.43 21.656 8.75 1 76.88 124 VAL A C 1
ATOM 1004 O O . VAL A 1 124 ? -14.328 21.984 7.961 1 76.88 124 VAL A O 1
ATOM 1007 N N . SER A 1 125 ? -13.062 20.422 8.938 1 81.56 125 SER A N 1
ATOM 1008 C CA . SER A 1 125 ? -13.734 19.312 8.266 1 81.56 125 SER A CA 1
ATOM 1009 C C . SER A 1 125 ? -15.219 19.266 8.617 1 81.56 125 SER A C 1
ATOM 1011 O O . SER A 1 125 ? -15.602 19.531 9.758 1 81.56 125 SER A O 1
ATOM 1013 N N . SER A 1 126 ? -16.062 19.062 7.652 1 86.25 126 SER A N 1
ATOM 1014 C CA . SER A 1 126 ? -17.5 18.938 7.828 1 86.25 126 SER A CA 1
ATOM 1015 C C . SER A 1 126 ? -18.031 17.703 7.09 1 86.25 126 SER A C 1
ATOM 1017 O O . SER A 1 126 ? -17.297 17.062 6.344 1 86.25 126 SER A O 1
ATOM 1019 N N . SER A 1 127 ? -19.328 17.391 7.348 1 89 127 SER A N 1
ATOM 1020 C CA . SER A 1 127 ? -19.953 16.25 6.691 1 89 127 SER A CA 1
ATOM 1021 C C . SER A 1 127 ? -19.938 16.406 5.172 1 89 127 SER A C 1
ATOM 1023 O O . SER A 1 127 ? -19.797 15.43 4.445 1 89 127 SER A O 1
ATOM 1025 N N . VAL A 1 128 ? -20 17.578 4.707 1 86.94 128 VAL A N 1
ATOM 1026 C CA . VAL A 1 128 ? -20.125 17.828 3.275 1 86.94 128 VAL A CA 1
ATOM 1027 C C . VAL A 1 128 ? -18.812 17.484 2.574 1 86.94 128 VAL A C 1
ATOM 1029 O O . VAL A 1 128 ? -18.828 17.031 1.43 1 86.94 128 VAL A O 1
ATOM 1032 N N . ASP A 1 129 ? -17.719 17.594 3.229 1 88.69 129 ASP A N 1
ATOM 1033 C CA . ASP A 1 129 ? -16.453 17.312 2.549 1 88.69 129 ASP A CA 1
ATOM 1034 C C . ASP A 1 129 ? -15.961 15.898 2.84 1 88.69 129 ASP A C 1
ATOM 1036 O O . ASP A 1 129 ? -15.148 15.352 2.094 1 88.69 129 ASP A O 1
ATOM 1040 N N . VAL A 1 130 ? -16.516 15.336 3.947 1 90.5 130 VAL A N 1
ATOM 1041 C CA . VAL A 1 130 ? -16.016 14.023 4.348 1 90.5 130 VAL A CA 1
ATOM 1042 C C . VAL A 1 130 ? -16.859 12.938 3.682 1 90.5 130 VAL A C 1
ATOM 1044 O O . VAL A 1 130 ? -16.312 11.992 3.104 1 90.5 130 VAL A O 1
ATOM 1047 N N . LEU A 1 131 ? -18.078 13.062 3.588 1 94.19 131 LEU A N 1
ATOM 1048 C CA . LEU A 1 131 ? -19 11.992 3.217 1 94.19 131 LEU A CA 1
ATOM 1049 C C . LEU A 1 131 ? -18.828 11.609 1.752 1 94.19 131 LEU A C 1
ATOM 1051 O O . LEU A 1 131 ? -18.812 10.422 1.416 1 94.19 131 LEU A O 1
ATOM 1055 N N . PRO A 1 132 ? -18.688 12.562 0.843 1 93.56 132 PRO A N 1
ATOM 1056 C CA . PRO A 1 132 ? -18.531 12.172 -0.56 1 93.56 132 PRO A CA 1
ATOM 1057 C C . PRO A 1 132 ? -17.328 11.266 -0.798 1 93.56 132 PRO A C 1
ATOM 1059 O O . PRO A 1 132 ? -17.391 10.352 -1.618 1 93.56 132 PRO A O 1
ATOM 1062 N N . PHE A 1 133 ? -16.297 11.469 -0.073 1 94 133 PHE A N 1
ATOM 1063 C CA . PHE A 1 133 ? -15.086 10.68 -0.266 1 94 133 PHE A CA 1
ATOM 1064 C C . PHE A 1 133 ? -15.242 9.297 0.358 1 94 133 PHE A C 1
ATOM 1066 O O . PHE A 1 133 ? -14.703 8.312 -0.157 1 94 133 PHE A O 1
ATOM 1073 N N . ILE A 1 134 ? -15.969 9.242 1.45 1 96.12 134 ILE A N 1
ATOM 1074 C CA . ILE A 1 134 ? -16.234 7.953 2.076 1 96.12 134 ILE A CA 1
ATOM 1075 C C . ILE A 1 134 ? -17.078 7.09 1.137 1 96.12 134 ILE A C 1
ATOM 1077 O O . ILE A 1 134 ? -16.766 5.914 0.922 1 96.12 134 ILE A O 1
ATOM 1081 N N . VAL A 1 135 ? -18.078 7.68 0.582 1 96.75 135 VAL A N 1
ATOM 1082 C CA . VAL A 1 135 ? -18.953 6.969 -0.343 1 96.75 135 VAL A CA 1
ATOM 1083 C C . VAL A 1 135 ? -18.172 6.543 -1.579 1 96.75 135 VAL A C 1
A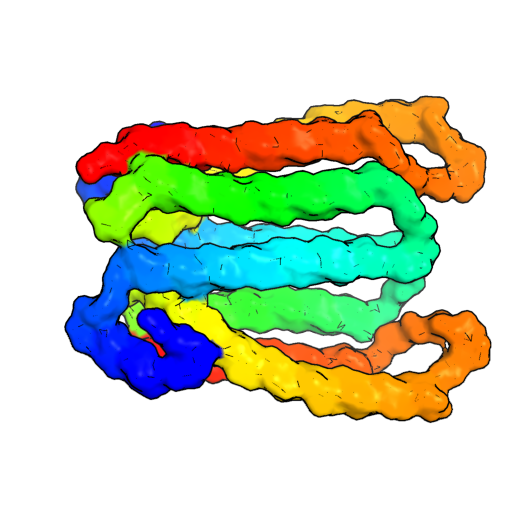TOM 1085 O O . VAL A 1 135 ? -18.297 5.41 -2.045 1 96.75 135 VAL A O 1
ATOM 1088 N N . TRP A 1 136 ? -17.406 7.43 -2.088 1 96.62 136 TRP A N 1
ATOM 1089 C CA . TRP A 1 136 ? -16.562 7.141 -3.244 1 96.62 136 TRP A CA 1
ATOM 1090 C C . TRP A 1 136 ? -15.648 5.949 -2.967 1 96.62 136 TRP A C 1
ATOM 1092 O O . TRP A 1 136 ? -15.531 5.047 -3.795 1 96.62 136 TRP A O 1
ATOM 1102 N N . TYR A 1 137 ? -15.023 5.945 -1.814 1 97 137 TYR A N 1
ATOM 1103 C CA . TYR A 1 137 ? -14.086 4.891 -1.448 1 97 137 TYR A CA 1
ATOM 1104 C C . TYR A 1 137 ? -14.805 3.562 -1.262 1 97 137 TYR A C 1
ATOM 1106 O O . TYR A 1 137 ? -14.305 2.514 -1.677 1 97 137 TYR A O 1
ATOM 1114 N N . ALA A 1 138 ? -15.961 3.607 -0.704 1 98 138 ALA A N 1
ATOM 1115 C CA . ALA A 1 138 ? -16.766 2.406 -0.526 1 98 138 ALA A CA 1
ATOM 1116 C C . ALA A 1 138 ? -17.203 1.831 -1.872 1 98 138 ALA A C 1
ATOM 1118 O O . ALA A 1 138 ? -17.172 0.615 -2.074 1 98 138 ALA A O 1
ATOM 1119 N N . LEU A 1 139 ? -17.594 2.664 -2.75 1 97.94 139 LEU A N 1
ATOM 1120 C CA . LEU A 1 139 ? -18 2.219 -4.074 1 97.94 139 LEU A CA 1
ATOM 1121 C C . LEU A 1 139 ? -16.828 1.621 -4.844 1 97.94 139 LEU A C 1
ATOM 1123 O O . LEU A 1 139 ? -17.016 0.676 -5.617 1 97.94 139 LEU A O 1
ATOM 1127 N N . LEU A 1 140 ? -15.711 2.217 -4.668 1 98 140 LEU A N 1
ATOM 1128 C CA . LEU A 1 140 ? -14.508 1.676 -5.289 1 98 140 LEU A CA 1
ATOM 1129 C C . LEU A 1 140 ? -14.281 0.228 -4.863 1 98 140 LEU A C 1
ATOM 1131 O O . LEU A 1 140 ? -14.141 -0.656 -5.711 1 98 140 LEU A O 1
ATOM 1135 N N . TYR A 1 141 ? -14.32 -0.021 -3.59 1 98.56 141 TYR A N 1
ATOM 1136 C CA . TYR A 1 141 ? -14.07 -1.37 -3.092 1 98.56 141 TYR A CA 1
ATOM 1137 C C . TYR A 1 141 ? -15.203 -2.311 -3.479 1 98.56 141 TYR A C 1
ATOM 1139 O O . TYR A 1 141 ? -14.977 -3.488 -3.768 1 98.56 141 TYR A O 1
ATOM 1147 N N . ALA A 1 142 ? -16.422 -1.8 -3.477 1 98.5 142 ALA A N 1
ATOM 1148 C CA . ALA A 1 142 ? -17.547 -2.613 -3.932 1 98.5 142 ALA A CA 1
ATOM 1149 C C . ALA A 1 142 ? -17.344 -3.055 -5.379 1 98.5 142 ALA A C 1
ATOM 1151 O O . ALA A 1 142 ? -17.641 -4.199 -5.73 1 98.5 142 ALA A O 1
ATOM 1152 N N . SER A 1 143 ? -16.906 -2.143 -6.141 1 98.56 143 SER A N 1
ATOM 1153 C CA . SER A 1 143 ? -16.641 -2.449 -7.547 1 98.56 143 SER A CA 1
ATOM 1154 C C . SER A 1 143 ? -15.539 -3.484 -7.695 1 98.56 143 SER A C 1
ATOM 1156 O O . SER A 1 143 ? -15.633 -4.398 -8.516 1 98.56 143 SER A O 1
ATOM 1158 N N . ILE A 1 144 ? -14.5 -3.344 -6.965 1 98.56 144 ILE A N 1
ATOM 1159 C CA . ILE A 1 144 ? -13.398 -4.297 -6.988 1 98.56 144 ILE A CA 1
ATOM 1160 C C . ILE A 1 144 ? -13.922 -5.695 -6.645 1 98.56 144 ILE A C 1
ATOM 1162 O O . ILE A 1 144 ? -13.625 -6.66 -7.352 1 98.56 144 ILE A O 1
ATOM 1166 N N . ILE A 1 145 ? -14.703 -5.766 -5.57 1 98.69 145 ILE A N 1
ATOM 1167 C CA . ILE A 1 145 ? -15.242 -7.035 -5.102 1 98.69 145 ILE A CA 1
ATOM 1168 C C . ILE A 1 145 ? -16.109 -7.66 -6.188 1 98.69 145 ILE A C 1
ATOM 1170 O O . ILE A 1 145 ? -16 -8.859 -6.469 1 98.69 145 ILE A O 1
ATOM 1174 N N . LYS A 1 146 ? -16.891 -6.848 -6.789 1 98.31 146 LYS A N 1
ATOM 1175 C CA . LYS A 1 146 ? -17.766 -7.32 -7.855 1 98.31 146 LYS A CA 1
ATOM 1176 C C . LYS A 1 146 ? -16.969 -7.914 -9.008 1 98.31 146 LYS A C 1
ATOM 1178 O O . LYS A 1 146 ? -17.297 -8.984 -9.523 1 98.31 146 LYS A O 1
ATOM 1183 N N . HIS A 1 147 ? -15.953 -7.27 -9.414 1 98.5 147 HIS A N 1
ATOM 1184 C CA . HIS A 1 147 ? -15.164 -7.719 -10.547 1 98.5 147 HIS A CA 1
ATOM 1185 C C . HIS A 1 147 ? -14.336 -8.945 -10.195 1 98.5 147 HIS A C 1
ATOM 1187 O O . HIS A 1 147 ? -14.109 -9.812 -11.039 1 98.5 147 HIS A O 1
ATOM 1193 N N . ILE A 1 148 ? -13.867 -9.039 -9 1 98.38 148 ILE A N 1
ATOM 1194 C CA . ILE A 1 148 ? -13.133 -10.219 -8.57 1 98.38 148 ILE A CA 1
ATOM 1195 C C . ILE A 1 148 ? -14.07 -11.43 -8.547 1 98.38 148 ILE A C 1
ATOM 1197 O O . ILE A 1 148 ? -13.703 -12.523 -8.977 1 98.38 148 ILE A O 1
ATOM 1201 N N . LYS A 1 149 ? -15.281 -11.211 -8.047 1 97.75 149 LYS A N 1
ATOM 1202 C CA . LYS A 1 149 ? -16.266 -12.289 -8.016 1 97.75 149 LYS A CA 1
ATOM 1203 C C . LYS A 1 149 ? -16.578 -12.805 -9.414 1 97.75 149 LYS A C 1
ATOM 1205 O O . LYS A 1 149 ? -16.781 -14 -9.617 1 97.75 149 LYS A O 1
ATOM 1210 N N . ALA A 1 150 ? -16.484 -11.953 -10.328 1 97.06 150 ALA A N 1
ATOM 1211 C CA . ALA A 1 150 ? -16.828 -12.273 -11.711 1 97.06 150 ALA A CA 1
ATOM 1212 C C . ALA A 1 150 ? -15.75 -13.156 -12.352 1 97.06 150 ALA A C 1
ATOM 1214 O O . ALA A 1 150 ? -15.984 -13.766 -13.391 1 97.06 150 ALA A O 1
ATOM 1215 N N . VAL A 1 151 ? -14.578 -13.219 -11.789 1 95.88 151 VAL A N 1
ATOM 1216 C CA . VAL A 1 151 ? -13.516 -14.008 -12.406 1 95.88 151 VAL A CA 1
ATOM 1217 C C . VAL A 1 151 ? -13.242 -15.25 -11.562 1 95.88 151 VAL A C 1
ATOM 1219 O O . VAL A 1 151 ? -12.305 -16 -11.836 1 95.88 151 VAL A O 1
ATOM 1222 N N . GLN A 1 152 ? -14.016 -15.398 -10.531 1 89.06 152 GLN A N 1
ATOM 1223 C CA . GLN A 1 152 ? -13.859 -16.578 -9.68 1 89.06 152 GLN A CA 1
ATOM 1224 C C . GLN A 1 152 ? -14.148 -17.859 -10.453 1 89.06 152 GLN A C 1
ATOM 1226 O O . GLN A 1 152 ? -15.164 -17.953 -11.141 1 89.06 152 GLN A O 1
ATOM 1231 N N . VAL A 1 153 ? -13.148 -18.672 -11 1 66.56 153 VAL A N 1
ATOM 1232 C CA . VAL A 1 153 ? -13.398 -19.938 -11.672 1 66.56 153 VAL A CA 1
ATOM 1233 C C . VAL A 1 153 ? -13.469 -21.062 -10.633 1 66.56 153 VAL A C 1
ATOM 1235 O O . VAL A 1 153 ? -12.781 -21.016 -9.609 1 66.56 153 VAL A O 1
ATOM 1238 N N . MET B 1 1 ? -1.321 -5.645 -20.641 1 91 1 MET B N 1
ATOM 1239 C CA . MET B 1 1 ? -1.831 -4.914 -19.484 1 91 1 MET B CA 1
ATOM 1240 C C . MET B 1 1 ? -2.916 -3.928 -19.906 1 91 1 MET B C 1
ATOM 1242 O O . MET B 1 1 ? -2.875 -3.383 -21 1 91 1 MET B O 1
ATOM 1246 N N . TYR B 1 2 ? -3.869 -3.656 -19.016 1 95.12 2 TYR B N 1
ATOM 1247 C CA . TYR B 1 2 ? -4.996 -2.764 -19.25 1 95.12 2 TYR B CA 1
ATOM 1248 C C . TYR B 1 2 ? -5.059 -1.663 -18.203 1 95.12 2 TYR B C 1
ATOM 1250 O O . TYR B 1 2 ? -4.84 -1.918 -17.016 1 95.12 2 TYR B O 1
ATOM 1258 N N . PHE B 1 3 ? -5.414 -0.513 -18.703 1 93.56 3 PHE B N 1
ATOM 1259 C CA . PHE B 1 3 ? -5.488 0.604 -17.766 1 93.56 3 PHE B CA 1
ATOM 1260 C C . PHE B 1 3 ? -6.938 1.002 -17.516 1 93.56 3 PHE B C 1
ATOM 1262 O O . PHE B 1 3 ? -7.254 1.604 -16.484 1 93.56 3 PHE B O 1
ATOM 1269 N N . TRP B 1 4 ? -7.777 0.597 -18.453 1 94.44 4 TRP B N 1
ATOM 1270 C CA . TRP B 1 4 ? -9.148 1.1 -18.375 1 94.44 4 TRP B CA 1
ATOM 1271 C C . TRP B 1 4 ? -10.156 -0.028 -18.594 1 94.44 4 TRP B C 1
ATOM 1273 O O . TRP B 1 4 ? -11.188 -0.081 -17.922 1 94.44 4 TRP B O 1
ATOM 1283 N N . ASP B 1 5 ? -9.828 -0.846 -19.422 1 96.5 5 ASP B N 1
ATOM 1284 C CA . ASP B 1 5 ? -10.75 -1.886 -19.859 1 96.5 5 ASP B CA 1
ATOM 1285 C C . ASP B 1 5 ? -10.75 -3.066 -18.891 1 96.5 5 ASP B C 1
ATOM 1287 O O . ASP B 1 5 ? -10.023 -4.043 -19.094 1 96.5 5 ASP B O 1
ATOM 1291 N N . VAL B 1 6 ? -11.656 -3.051 -18.016 1 97.06 6 VAL B N 1
ATOM 1292 C CA . VAL B 1 6 ? -11.727 -4.078 -16.984 1 97.06 6 VAL B CA 1
ATOM 1293 C C . VAL B 1 6 ? -12.258 -5.379 -17.594 1 97.06 6 VAL B C 1
ATOM 1295 O O . VAL B 1 6 ? -11.891 -6.469 -17.156 1 97.06 6 VAL B O 1
ATOM 1298 N N . GLN B 1 7 ? -13.055 -5.277 -18.625 1 97.38 7 GLN B N 1
ATOM 1299 C CA . GLN B 1 7 ? -13.625 -6.473 -19.234 1 97.38 7 GLN B CA 1
ATOM 1300 C C . GLN B 1 7 ? -12.555 -7.297 -19.938 1 97.38 7 GLN B C 1
ATOM 1302 O O . GLN B 1 7 ? -12.516 -8.523 -19.797 1 97.38 7 GLN B O 1
ATOM 1307 N N . SER B 1 8 ? -11.727 -6.637 -20.625 1 97.62 8 SER B N 1
ATOM 1308 C CA . SER B 1 8 ? -10.625 -7.336 -21.297 1 97.62 8 SER B CA 1
ATOM 1309 C C . SER B 1 8 ? -9.688 -7.965 -20.266 1 97.62 8 SER B C 1
ATOM 1311 O O . SER B 1 8 ? -9.195 -9.078 -20.484 1 97.62 8 SER B O 1
ATOM 1313 N N . LEU B 1 9 ? -9.445 -7.258 -19.25 1 97.88 9 LEU B N 1
ATOM 1314 C CA . LEU B 1 9 ? -8.617 -7.801 -18.172 1 97.88 9 LEU B CA 1
ATOM 1315 C C . LEU B 1 9 ? -9.242 -9.062 -17.594 1 97.88 9 LEU B C 1
ATOM 1317 O O . LEU B 1 9 ? -8.562 -10.078 -17.406 1 97.88 9 LEU B O 1
ATOM 1321 N N . LYS B 1 10 ? -10.531 -8.969 -17.297 1 97.62 10 LYS B N 1
ATOM 1322 C CA . LYS B 1 10 ? -11.234 -10.117 -16.734 1 97.62 10 LYS B CA 1
ATOM 1323 C C . LYS B 1 10 ? -11.18 -11.312 -17.688 1 97.62 10 LYS B C 1
ATOM 1325 O O . LYS B 1 10 ? -11.016 -12.453 -17.25 1 97.62 10 LYS B O 1
ATOM 1330 N N . ASN B 1 11 ? -11.281 -11.055 -18.891 1 96.94 11 ASN B N 1
ATOM 1331 C CA . ASN B 1 11 ? -11.188 -12.125 -19.875 1 96.94 11 ASN B CA 1
ATOM 1332 C C . ASN B 1 11 ? -9.812 -12.781 -19.859 1 96.94 11 ASN B C 1
ATOM 1334 O O . ASN B 1 11 ? -9.703 -14.008 -19.922 1 96.94 11 ASN B O 1
ATOM 1338 N N . ASP B 1 12 ? -8.812 -11.977 -19.781 1 96.81 12 ASP B N 1
ATOM 1339 C CA . ASP B 1 12 ? -7.453 -12.508 -19.703 1 96.81 12 ASP B CA 1
ATOM 1340 C C . ASP B 1 12 ? -7.254 -13.328 -18.422 1 96.81 12 ASP B C 1
ATOM 1342 O O . ASP B 1 12 ? -6.602 -14.375 -18.453 1 96.81 12 ASP B O 1
ATOM 1346 N N . ILE B 1 13 ? -7.789 -12.867 -17.359 1 96.62 13 ILE B N 1
ATOM 1347 C CA . ILE B 1 13 ? -7.668 -13.57 -16.094 1 96.62 13 ILE B CA 1
ATOM 1348 C C . ILE B 1 13 ? -8.359 -14.93 -16.188 1 96.62 13 ILE B C 1
ATOM 1350 O O . ILE B 1 13 ? -7.793 -15.945 -15.781 1 96.62 13 ILE B O 1
ATOM 1354 N N . ARG B 1 14 ? -9.492 -14.969 -16.766 1 95.5 14 ARG B N 1
ATOM 1355 C CA . ARG B 1 14 ? -10.242 -16.219 -16.906 1 95.5 14 ARG B CA 1
ATOM 1356 C C . ARG B 1 14 ? -9.516 -17.188 -17.828 1 95.5 14 ARG B C 1
ATOM 1358 O O . ARG B 1 14 ? -9.594 -18.406 -17.625 1 95.5 14 ARG B O 1
ATOM 1365 N N . ALA B 1 15 ? -8.789 -16.641 -18.734 1 95.62 15 ALA B N 1
ATOM 1366 C CA . ALA B 1 15 ? -8.055 -17.469 -19.688 1 95.62 15 ALA B CA 1
ATOM 1367 C C . ALA B 1 15 ? -6.656 -17.797 -19.172 1 95.62 15 ALA B C 1
ATOM 1369 O O . ALA B 1 15 ? -5.836 -18.375 -19.891 1 95.62 15 ALA B O 1
ATOM 1370 N N . ASN B 1 16 ? -6.32 -17.359 -17.953 1 94.06 16 ASN B N 1
ATOM 1371 C CA . ASN B 1 16 ? -5.027 -17.594 -17.312 1 94.06 16 ASN B CA 1
ATOM 1372 C C . ASN B 1 16 ? -3.887 -17 -18.141 1 94.06 16 ASN B C 1
ATOM 1374 O O . ASN B 1 16 ? -2.865 -17.656 -18.359 1 94.06 16 ASN B O 1
ATOM 1378 N N . LYS B 1 17 ? -4.121 -15.828 -18.609 1 94.69 17 LYS B N 1
ATOM 1379 C CA . LYS B 1 17 ? -3.145 -15.172 -19.469 1 94.69 17 LYS B CA 1
ATOM 1380 C C . LYS B 1 17 ? -2.422 -14.047 -18.734 1 94.69 17 LYS B C 1
ATOM 1382 O O . LYS B 1 17 ? -1.541 -13.391 -19.297 1 94.69 17 LYS B O 1
ATOM 1387 N N . LEU B 1 18 ? -2.777 -13.844 -17.547 1 93.69 18 LEU B N 1
ATOM 1388 C CA . LEU B 1 18 ? -2.102 -12.836 -16.734 1 93.69 18 LEU B CA 1
ATOM 1389 C C . LEU B 1 18 ? -0.704 -13.297 -16.344 1 93.69 18 LEU B C 1
ATOM 1391 O O . LEU B 1 18 ? -0.552 -14.133 -15.453 1 93.69 18 LEU B O 1
ATOM 1395 N N . SER B 1 19 ? 0.333 -12.68 -16.953 1 94.19 19 SER B N 1
ATOM 1396 C CA . SER B 1 19 ? 1.715 -13.102 -16.75 1 94.19 19 SER B CA 1
ATOM 1397 C C . SER B 1 19 ? 2.258 -12.57 -15.422 1 94.19 19 SER B C 1
ATOM 1399 O O . SER B 1 19 ? 1.652 -11.688 -14.805 1 94.19 19 SER B O 1
ATOM 1401 N N . GLU B 1 20 ? 3.396 -13.094 -15.008 1 94.56 20 GLU B N 1
ATOM 1402 C CA . GLU B 1 20 ? 4.086 -12.609 -13.812 1 94.56 20 GLU B CA 1
ATOM 1403 C C . GLU B 1 20 ? 4.484 -11.148 -13.961 1 94.56 20 GLU B C 1
ATOM 1405 O O . GLU B 1 20 ? 4.422 -10.383 -13 1 94.56 20 GLU B O 1
ATOM 1410 N N . LYS B 1 21 ? 4.84 -10.781 -15.164 1 96.44 21 LYS B N 1
ATOM 1411 C CA . LYS B 1 21 ? 5.215 -9.398 -15.438 1 96.44 21 LYS B CA 1
ATOM 1412 C C . LYS B 1 21 ? 4.016 -8.469 -15.297 1 96.44 21 LYS B C 1
ATOM 1414 O O . LYS B 1 21 ? 4.133 -7.379 -14.727 1 96.44 21 LYS B O 1
ATOM 1419 N N . ASP B 1 22 ? 2.885 -8.891 -15.789 1 96.56 22 ASP B N 1
ATOM 1420 C CA . ASP B 1 22 ? 1.673 -8.086 -15.672 1 96.56 22 ASP B CA 1
ATOM 1421 C C . ASP B 1 22 ? 1.3 -7.875 -14.203 1 96.56 22 ASP B C 1
ATOM 1423 O O . ASP B 1 22 ? 1.008 -6.75 -13.789 1 96.56 22 ASP B O 1
ATOM 1427 N N . LYS B 1 23 ? 1.293 -8.961 -13.453 1 96.88 23 LYS B N 1
ATOM 1428 C CA . LYS B 1 23 ? 0.948 -8.898 -12.039 1 96.88 23 LYS B CA 1
ATOM 1429 C C . LYS B 1 23 ? 1.86 -7.93 -11.297 1 96.88 23 LYS B C 1
ATOM 1431 O O . LYS B 1 23 ? 1.392 -7.121 -10.492 1 96.88 23 LYS B O 1
ATOM 1436 N N . PHE B 1 24 ? 3.152 -8.008 -11.641 1 97.81 24 PHE B N 1
ATOM 1437 C CA . PHE B 1 24 ? 4.121 -7.105 -11.031 1 97.81 24 PHE B CA 1
ATOM 1438 C C . PHE B 1 24 ? 3.812 -5.66 -11.391 1 97.81 24 PHE B C 1
ATOM 1440 O O . PHE B 1 24 ? 3.803 -4.785 -10.523 1 97.81 24 PHE B O 1
ATOM 1447 N N . LEU B 1 25 ? 3.545 -5.438 -12.625 1 97.88 25 LEU B N 1
ATOM 1448 C CA . LEU B 1 25 ? 3.352 -4.074 -13.102 1 97.88 25 LEU B CA 1
ATOM 1449 C C . LEU B 1 25 ? 2.135 -3.434 -12.438 1 97.88 25 LEU B C 1
ATOM 1451 O O . LEU B 1 25 ? 2.17 -2.26 -12.07 1 97.88 25 LEU B O 1
ATOM 1455 N N . TYR B 1 26 ? 1.087 -4.215 -12.258 1 97.94 26 TYR B N 1
ATOM 1456 C CA . TYR B 1 26 ? -0.099 -3.684 -11.594 1 97.94 26 TYR B CA 1
ATOM 1457 C C . TYR B 1 26 ? 0.196 -3.344 -10.141 1 97.94 26 TYR B C 1
ATOM 1459 O O . TYR B 1 26 ? -0.215 -2.291 -9.641 1 97.94 26 TYR B O 1
ATOM 1467 N N . MET B 1 27 ? 0.888 -4.223 -9.477 1 97.94 27 MET B N 1
ATOM 1468 C CA . MET B 1 27 ? 1.241 -3.967 -8.078 1 97.94 27 MET B CA 1
ATOM 1469 C C . MET B 1 27 ? 2.197 -2.783 -7.973 1 97.94 27 MET B C 1
ATOM 1471 O O . MET B 1 27 ? 2.02 -1.914 -7.117 1 97.94 27 MET B O 1
ATOM 1475 N N . PHE B 1 28 ? 3.168 -2.732 -8.906 1 98.25 28 PHE B N 1
ATOM 1476 C CA . PHE B 1 28 ? 4.199 -1.7 -8.906 1 98.25 28 PHE B CA 1
ATOM 1477 C C . PHE B 1 28 ? 3.586 -0.322 -9.125 1 98.25 28 PHE B C 1
ATOM 1479 O O . PHE B 1 28 ? 3.91 0.628 -8.406 1 98.25 28 PHE B O 1
ATOM 1486 N N . LEU B 1 29 ? 2.711 -0.274 -10.031 1 97.25 29 LEU B N 1
ATOM 1487 C CA . LEU B 1 29 ? 2.051 0.991 -10.336 1 97.25 29 LEU B CA 1
ATOM 1488 C C . LEU B 1 29 ? 1.144 1.42 -9.188 1 97.25 29 LEU B C 1
ATOM 1490 O O . LEU B 1 29 ? 1.033 2.611 -8.891 1 97.25 29 LEU B O 1
ATOM 1494 N N . SER B 1 30 ? 0.541 0.43 -8.562 1 96.31 30 SER B N 1
ATOM 1495 C CA . SER B 1 30 ? -0.292 0.734 -7.402 1 96.31 30 SER B CA 1
ATOM 1496 C C . SER B 1 30 ? 0.545 1.27 -6.246 1 96.31 30 SER B C 1
ATOM 1498 O O . SER B 1 30 ? 0.189 2.275 -5.629 1 96.31 30 SER B O 1
ATOM 1500 N N . ILE B 1 31 ? 1.684 0.626 -6.004 1 96.25 31 ILE B N 1
ATOM 1501 C CA . ILE B 1 31 ? 2.588 1.05 -4.941 1 96.25 31 ILE B CA 1
ATOM 1502 C C . ILE B 1 31 ? 3.141 2.438 -5.258 1 96.25 31 ILE B C 1
ATOM 1504 O O . ILE B 1 31 ? 3.24 3.289 -4.371 1 96.25 31 ILE B O 1
ATOM 1508 N N . ALA B 1 32 ? 3.479 2.676 -6.504 1 96.38 32 ALA B N 1
ATOM 1509 C CA . ALA B 1 32 ? 3.988 3.973 -6.941 1 96.38 32 ALA B CA 1
ATOM 1510 C C . ALA B 1 32 ? 2.963 5.078 -6.699 1 96.38 32 ALA B C 1
ATOM 1512 O O . ALA B 1 32 ? 3.289 6.125 -6.141 1 96.38 32 ALA B O 1
ATOM 1513 N N . PHE B 1 33 ? 1.764 4.793 -7.023 1 93.38 33 PHE B N 1
ATOM 1514 C CA . PHE B 1 33 ? 0.686 5.766 -6.883 1 93.38 33 PHE B CA 1
ATOM 1515 C C . PHE B 1 33 ? 0.44 6.094 -5.414 1 93.38 33 PHE B C 1
ATOM 1517 O O . PHE B 1 33 ? 0.328 7.266 -5.043 1 93.38 33 PHE B O 1
ATOM 1524 N N . VAL B 1 34 ? 0.37 5.059 -4.645 1 91.06 34 VAL B N 1
ATOM 1525 C CA . VAL B 1 34 ? 0.101 5.242 -3.223 1 91.06 34 VAL B CA 1
ATOM 1526 C C . VAL B 1 34 ? 1.259 6 -2.572 1 91.06 34 VAL B C 1
ATOM 1528 O O . VAL B 1 34 ? 1.041 6.93 -1.796 1 91.06 34 VAL B O 1
ATOM 1531 N N . THR B 1 35 ? 2.518 5.578 -2.918 1 93.31 35 THR B N 1
ATOM 1532 C CA . THR B 1 35 ? 3.709 6.184 -2.338 1 93.31 35 THR B CA 1
ATOM 1533 C C . THR B 1 35 ? 3.787 7.668 -2.695 1 93.31 35 THR B C 1
ATOM 1535 O O . THR B 1 35 ? 3.994 8.508 -1.82 1 93.31 35 THR B O 1
ATOM 1538 N N . ILE B 1 36 ? 3.529 8.031 -3.893 1 92.69 36 ILE B N 1
ATOM 1539 C CA . ILE B 1 36 ? 3.566 9.414 -4.348 1 92.69 36 ILE B CA 1
ATOM 1540 C C . ILE B 1 36 ? 2.408 10.195 -3.729 1 92.69 36 ILE B C 1
ATOM 1542 O O . ILE B 1 36 ? 2.578 11.336 -3.301 1 92.69 36 ILE B O 1
ATOM 1546 N N . GLY B 1 37 ? 1.215 9.547 -3.635 1 87 37 GLY B N 1
ATOM 1547 C CA . GLY B 1 37 ? 0.055 10.172 -3.021 1 87 37 GLY B CA 1
ATOM 1548 C C . GLY B 1 37 ? 0.276 10.539 -1.564 1 87 37 GLY B C 1
ATOM 1549 O O . GLY B 1 37 ? -0.085 11.633 -1.133 1 87 37 GLY B O 1
ATOM 1550 N N . ILE B 1 38 ? 0.898 9.648 -0.861 1 85.5 38 ILE B N 1
ATOM 1551 C CA . ILE B 1 38 ? 1.175 9.875 0.553 1 85.5 38 ILE B CA 1
ATOM 1552 C C . ILE B 1 38 ? 2.105 11.078 0.708 1 85.5 38 ILE B C 1
ATOM 1554 O O . ILE B 1 38 ? 1.88 11.938 1.561 1 85.5 38 ILE B O 1
ATOM 1558 N N . GLU B 1 39 ? 3.127 11.172 -0.122 1 84.62 39 GLU B N 1
ATOM 1559 C CA . GLU B 1 39 ? 4.102 12.258 -0.039 1 84.62 39 GLU B CA 1
ATOM 1560 C C . GLU B 1 39 ? 3.473 13.594 -0.427 1 84.62 39 GLU B C 1
ATOM 1562 O O . GLU B 1 39 ? 3.818 14.641 0.137 1 84.62 39 GLU B O 1
ATOM 1567 N N . LEU B 1 40 ? 2.525 13.547 -1.281 1 80.44 40 LEU B N 1
ATOM 1568 C CA . LEU B 1 40 ? 1.846 14.773 -1.691 1 80.44 40 LEU B CA 1
ATOM 1569 C C . LEU B 1 40 ? 0.914 15.273 -0.592 1 80.44 40 LEU B C 1
ATOM 1571 O O . LEU B 1 40 ? 0.801 16.484 -0.369 1 80.44 40 LEU B O 1
ATOM 1575 N N . ILE B 1 41 ? 0.299 14.383 0.09 1 73 41 ILE B N 1
ATOM 1576 C CA . ILE B 1 41 ? -0.615 14.742 1.169 1 73 41 ILE B CA 1
ATOM 1577 C C . ILE B 1 41 ? 0.176 15.289 2.357 1 73 41 ILE B C 1
ATOM 1579 O O . ILE B 1 41 ? -0.327 16.109 3.121 1 73 41 ILE B O 1
ATOM 1583 N N . SER B 1 42 ? 1.363 14.828 2.492 1 73.94 42 SER B N 1
ATOM 1584 C CA . SER B 1 42 ? 2.197 15.219 3.623 1 73.94 42 SER B CA 1
ATOM 1585 C C . SER B 1 42 ? 2.684 16.656 3.475 1 73.94 42 SER B C 1
ATOM 1587 O O . SER B 1 42 ? 3.135 17.266 4.445 1 73.94 42 SER B O 1
ATOM 1589 N N . ILE B 1 43 ? 2.568 17.109 2.254 1 71.69 43 ILE B N 1
ATOM 1590 C CA . ILE B 1 43 ? 2.934 18.5 2.055 1 71.69 43 ILE B CA 1
ATOM 1591 C C . ILE B 1 43 ? 1.865 19.406 2.668 1 71.69 43 ILE B C 1
ATOM 1593 O O . ILE B 1 43 ? 0.712 19.406 2.232 1 71.69 43 ILE B O 1
ATOM 1597 N N . SER B 1 44 ? 2.105 19.781 3.902 1 63 44 SER B N 1
ATOM 1598 C CA . SER B 1 44 ? 1.173 20.656 4.594 1 63 44 SER B CA 1
ATOM 1599 C C . SER B 1 44 ? 1.441 22.125 4.25 1 63 44 SER B C 1
ATOM 1601 O O . SER B 1 44 ? 2.547 22.625 4.469 1 63 44 SER B O 1
ATOM 1603 N N . PRO B 1 45 ? 0.446 22.672 3.723 1 59.16 45 PRO B N 1
ATOM 1604 C CA . PRO B 1 45 ? 0.646 24.094 3.41 1 59.16 45 PRO B CA 1
ATOM 1605 C C . PRO B 1 45 ? 0.83 24.953 4.66 1 59.16 45 PRO B C 1
ATOM 1607 O O . PRO B 1 45 ? 1.369 26.062 4.578 1 59.16 45 PRO B O 1
ATOM 1610 N N . LEU B 1 46 ? 0.51 24.391 5.73 1 60.22 46 LEU B N 1
ATOM 1611 C CA . LEU B 1 46 ? 0.518 25.203 6.941 1 60.22 46 LEU B CA 1
ATOM 1612 C C . LEU B 1 46 ? 1.87 25.125 7.641 1 60.22 46 LEU B C 1
ATOM 1614 O O . LEU B 1 46 ? 2.154 25.906 8.539 1 60.22 46 LEU B O 1
ATOM 1618 N N . GLU B 1 47 ? 2.67 24.172 7.195 1 64.69 47 GLU B N 1
ATOM 1619 C CA . GLU B 1 47 ? 3.988 24.047 7.812 1 64.69 47 GLU B CA 1
ATOM 1620 C C . GLU B 1 47 ? 5.09 24.484 6.855 1 64.69 47 GLU B C 1
ATOM 1622 O O . GLU B 1 47 ? 5.059 24.172 5.668 1 64.69 47 GLU B O 1
ATOM 1627 N N . PRO B 1 48 ? 5.809 25.406 7.383 1 69.69 48 PRO B N 1
ATOM 1628 C CA . PRO B 1 48 ? 6.938 25.797 6.531 1 69.69 48 PRO B CA 1
ATOM 1629 C C . PRO B 1 48 ? 7.746 24.594 6.047 1 69.69 48 PRO B C 1
ATOM 1631 O O . PRO B 1 48 ? 8.008 23.672 6.824 1 69.69 48 PRO B O 1
ATOM 1634 N N . GLN B 1 49 ? 7.887 24.5 4.797 1 78.38 49 GLN B N 1
ATOM 1635 C CA . GLN B 1 49 ? 8.688 23.438 4.191 1 78.38 49 GLN B CA 1
ATOM 1636 C C . GLN B 1 49 ? 10.133 23.875 4.004 1 78.38 49 GLN B C 1
ATOM 1638 O O . GLN B 1 49 ? 10.406 25.047 3.75 1 78.38 49 GLN B O 1
ATOM 1643 N N . ASN B 1 50 ? 11.094 22.969 4.344 1 86.19 50 ASN B N 1
ATOM 1644 C CA . ASN B 1 50 ? 12.5 23.219 4.066 1 86.19 50 ASN B CA 1
ATOM 1645 C C . ASN B 1 50 ? 13.109 22.125 3.193 1 86.19 50 ASN B C 1
ATOM 1647 O O . ASN B 1 50 ? 12.391 21.25 2.689 1 86.19 50 ASN B O 1
ATOM 1651 N N . VAL B 1 51 ? 14.328 22.203 2.945 1 90.12 51 VAL B N 1
ATOM 1652 C CA . VAL B 1 51 ? 15.008 21.328 1.996 1 90.12 51 VAL B CA 1
ATOM 1653 C C . VAL B 1 51 ? 14.969 19.891 2.504 1 90.12 51 VAL B C 1
ATOM 1655 O O . VAL B 1 51 ? 14.859 18.953 1.714 1 90.12 51 VAL B O 1
ATOM 1658 N N . TRP B 1 52 ? 14.984 19.688 3.754 1 90.12 52 TRP B N 1
ATOM 1659 C CA . TRP B 1 52 ? 15.062 18.359 4.324 1 90.12 52 TRP B CA 1
ATOM 1660 C C . TRP B 1 52 ? 13.727 17.625 4.184 1 90.12 52 TRP B C 1
ATOM 1662 O O . TRP B 1 52 ? 13.688 16.391 4.102 1 90.12 52 TRP B O 1
ATOM 1672 N N . ASP B 1 53 ? 12.672 18.359 4.066 1 88.12 53 ASP B N 1
ATOM 1673 C CA . ASP B 1 53 ? 11.375 17.75 3.766 1 88.12 53 ASP B CA 1
ATOM 1674 C C . ASP B 1 53 ? 11.359 17.156 2.361 1 88.12 53 ASP B C 1
ATOM 1676 O O . ASP B 1 53 ? 10.836 16.047 2.154 1 88.12 53 ASP B O 1
ATOM 1680 N N . ALA B 1 54 ? 11.938 17.922 1.481 1 89.69 54 ALA B N 1
ATOM 1681 C CA . ALA B 1 54 ? 12.016 17.453 0.101 1 89.69 54 ALA B CA 1
ATOM 1682 C C . ALA B 1 54 ? 12.93 16.234 -0.012 1 89.69 54 ALA B C 1
ATOM 1684 O O . ALA B 1 54 ? 12.617 15.281 -0.72 1 89.69 54 ALA B O 1
ATOM 1685 N N . VAL B 1 55 ? 14.031 16.281 0.689 1 93.56 55 VAL B N 1
ATOM 1686 C CA . VAL B 1 55 ? 14.977 15.18 0.675 1 93.56 55 VAL B CA 1
ATOM 1687 C C . VAL B 1 55 ? 14.305 13.914 1.211 1 93.56 55 VAL B C 1
ATOM 1689 O O . VAL B 1 55 ? 14.445 12.836 0.632 1 93.56 55 VAL B O 1
ATOM 1692 N N . GLU B 1 56 ? 13.609 14.039 2.248 1 93.62 56 GLU B N 1
ATOM 1693 C CA . GLU B 1 56 ? 12.906 12.914 2.857 1 93.62 56 GLU B CA 1
ATOM 1694 C C . GLU B 1 56 ? 11.883 12.312 1.896 1 93.62 56 GLU B C 1
ATOM 1696 O O . GLU B 1 56 ? 11.914 11.117 1.619 1 93.62 56 GLU B O 1
ATOM 1701 N N . SER B 1 57 ? 11.094 13.203 1.338 1 92.62 57 SER B N 1
ATOM 1702 C CA . SER B 1 57 ? 10.008 12.766 0.463 1 92.62 57 SER B CA 1
ATOM 1703 C C . SER B 1 57 ? 10.555 12.086 -0.789 1 92.62 57 SER B C 1
ATOM 1705 O O . SER B 1 57 ? 10.125 10.984 -1.139 1 92.62 57 SER B O 1
ATOM 1707 N N . VAL B 1 58 ? 11.492 12.695 -1.396 1 95.38 58 VAL B N 1
ATOM 1708 C CA . VAL B 1 58 ? 12.062 12.164 -2.631 1 95.38 58 VAL B CA 1
ATOM 1709 C C . VAL B 1 58 ? 12.773 10.844 -2.344 1 95.38 58 VAL B C 1
ATOM 1711 O O . VAL B 1 58 ? 12.672 9.891 -3.119 1 95.38 58 VAL B O 1
ATOM 1714 N N . SER B 1 59 ? 13.5 10.773 -1.242 1 97.06 59 SER B N 1
ATOM 1715 C CA . SER B 1 59 ? 14.203 9.555 -0.878 1 97.06 59 SER B CA 1
ATOM 1716 C C . SER B 1 59 ? 13.234 8.398 -0.659 1 97.06 59 SER B C 1
ATOM 1718 O O . SER B 1 59 ? 13.461 7.285 -1.143 1 97.06 59 SER B O 1
ATOM 1720 N N . TYR B 1 60 ? 12.141 8.641 0.013 1 96.19 60 TYR B N 1
ATOM 1721 C CA . TYR B 1 60 ? 11.172 7.59 0.282 1 96.19 60 TYR B CA 1
ATOM 1722 C C . T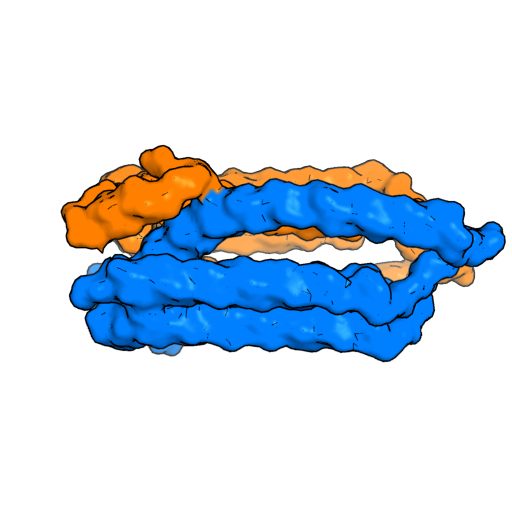YR B 1 60 ? 10.562 7.062 -1.014 1 96.19 60 TYR B C 1
ATOM 1724 O O . TYR B 1 60 ? 10.438 5.848 -1.198 1 96.19 60 TYR B O 1
ATOM 1732 N N . ILE B 1 61 ? 10.273 7.98 -1.901 1 97 61 ILE B N 1
ATOM 1733 C CA . ILE B 1 61 ? 9.703 7.59 -3.186 1 97 61 ILE B CA 1
ATOM 1734 C C . ILE B 1 61 ? 10.703 6.719 -3.947 1 97 61 ILE B C 1
ATOM 1736 O O . ILE B 1 61 ? 10.352 5.637 -4.426 1 97 61 ILE B O 1
ATOM 1740 N N . LEU B 1 62 ? 11.922 7.16 -3.971 1 98.19 62 LEU B N 1
ATOM 1741 C CA . LEU B 1 62 ? 12.945 6.453 -4.73 1 98.19 62 LEU B CA 1
ATOM 1742 C C . LEU B 1 62 ? 13.234 5.09 -4.113 1 98.19 62 LEU B C 1
ATOM 1744 O O . LEU B 1 62 ? 13.398 4.098 -4.828 1 98.19 62 LEU B O 1
ATOM 1748 N N . ILE B 1 63 ? 13.305 5 -2.848 1 98.44 63 ILE B N 1
ATOM 1749 C CA . ILE B 1 63 ? 13.617 3.752 -2.158 1 98.44 63 ILE B CA 1
ATOM 1750 C C . ILE B 1 63 ? 12.516 2.727 -2.43 1 98.44 63 ILE B C 1
ATOM 1752 O O . ILE B 1 63 ? 12.805 1.565 -2.734 1 98.44 63 ILE B O 1
ATOM 1756 N N . VAL B 1 64 ? 11.32 3.162 -2.354 1 97.81 64 VAL B N 1
ATOM 1757 C CA . VAL B 1 64 ? 10.203 2.244 -2.561 1 97.81 64 VAL B CA 1
ATOM 1758 C C . VAL B 1 64 ? 10.195 1.765 -4.012 1 97.81 64 VAL B C 1
ATOM 1760 O O . VAL B 1 64 ? 10.07 0.565 -4.273 1 97.81 64 VAL B O 1
ATOM 1763 N N . LEU B 1 65 ? 10.336 2.686 -4.941 1 98.38 65 LEU B N 1
ATOM 1764 C CA . LEU B 1 65 ? 10.242 2.346 -6.355 1 98.38 65 LEU B CA 1
ATOM 1765 C C . LEU B 1 65 ? 11.43 1.489 -6.785 1 98.38 65 LEU B C 1
ATOM 1767 O O . LEU B 1 65 ? 11.25 0.4 -7.336 1 98.38 65 LEU B O 1
ATOM 1771 N N . PHE B 1 66 ? 12.586 1.912 -6.441 1 98.38 66 PHE B N 1
ATOM 1772 C CA . PHE B 1 66 ? 13.766 1.142 -6.82 1 98.38 66 PHE B CA 1
ATOM 1773 C C . PHE B 1 66 ? 13.859 -0.139 -6 1 98.38 66 PHE B C 1
ATOM 1775 O O . PHE B 1 66 ? 14.242 -1.188 -6.52 1 98.38 66 PHE B O 1
ATOM 1782 N N . GLY B 1 67 ? 13.578 -0.029 -4.75 1 98.56 67 GLY B N 1
ATOM 1783 C CA . GLY B 1 67 ? 13.586 -1.222 -3.92 1 98.56 67 GLY B CA 1
ATOM 1784 C C . GLY B 1 67 ? 12.648 -2.305 -4.418 1 98.56 67 GLY B C 1
ATOM 1785 O O . GLY B 1 67 ? 13.023 -3.479 -4.48 1 98.56 67 GLY B O 1
ATOM 1786 N N . THR B 1 68 ? 11.461 -1.892 -4.773 1 98.5 68 THR B N 1
ATOM 1787 C CA . THR B 1 68 ? 10.477 -2.848 -5.273 1 98.5 68 THR B CA 1
ATOM 1788 C C . THR B 1 68 ? 10.914 -3.416 -6.621 1 98.5 68 THR B C 1
ATOM 1790 O O . THR B 1 68 ? 10.789 -4.617 -6.867 1 98.5 68 THR B O 1
ATOM 1793 N N . TYR B 1 69 ? 11.453 -2.574 -7.461 1 98.56 69 TYR B N 1
ATOM 1794 C CA . TYR B 1 69 ? 11.914 -3.014 -8.773 1 98.56 69 TYR B CA 1
ATOM 1795 C C . TYR B 1 69 ? 13.086 -3.982 -8.648 1 98.56 69 TYR B C 1
ATOM 1797 O O . TYR B 1 69 ? 13.133 -5.004 -9.336 1 98.56 69 TYR B O 1
ATOM 1805 N N . TRP B 1 70 ? 13.992 -3.727 -7.793 1 98.44 70 TRP B N 1
ATOM 1806 C CA . TRP B 1 70 ? 15.141 -4.609 -7.598 1 98.44 70 TRP B CA 1
ATOM 1807 C C . TRP B 1 70 ? 14.711 -5.914 -6.938 1 98.44 70 TRP B C 1
ATOM 1809 O O . TRP B 1 70 ? 15.312 -6.969 -7.18 1 98.44 70 TRP B O 1
ATOM 1819 N N . ALA B 1 71 ? 13.719 -5.828 -6.078 1 98.5 71 ALA B N 1
ATOM 1820 C CA . ALA B 1 71 ? 13.172 -7.062 -5.52 1 98.5 71 ALA B CA 1
ATOM 1821 C C . ALA B 1 71 ? 12.602 -7.949 -6.621 1 98.5 71 ALA B C 1
ATOM 1823 O O . ALA B 1 71 ? 12.781 -9.172 -6.598 1 98.5 71 ALA B O 1
ATOM 1824 N N . TYR B 1 72 ? 11.914 -7.316 -7.539 1 98.44 72 TYR B N 1
ATOM 1825 C CA . TYR B 1 72 ? 11.359 -8.031 -8.688 1 98.44 72 TYR B CA 1
ATOM 1826 C C . TYR B 1 72 ? 12.461 -8.695 -9.5 1 98.44 72 TYR B C 1
ATOM 1828 O O . TYR B 1 72 ? 12.336 -9.859 -9.891 1 98.44 72 TYR B O 1
ATOM 1836 N N . LYS B 1 73 ? 13.508 -7.949 -9.719 1 97.94 73 LYS B N 1
ATOM 1837 C CA . LYS B 1 73 ? 14.641 -8.492 -10.461 1 97.94 73 LYS B CA 1
ATOM 1838 C C . LYS B 1 73 ? 15.305 -9.633 -9.695 1 97.94 73 LYS B C 1
ATOM 1840 O O . LYS B 1 73 ? 15.695 -10.641 -10.289 1 97.94 73 LYS B O 1
ATOM 1845 N N . ALA B 1 74 ? 15.438 -9.484 -8.461 1 97.81 74 ALA B N 1
ATOM 1846 C CA . ALA B 1 74 ? 16.047 -10.508 -7.609 1 97.81 74 ALA B CA 1
ATOM 1847 C C . ALA B 1 74 ? 15.25 -11.805 -7.641 1 97.81 74 ALA B C 1
ATOM 1849 O O . ALA B 1 74 ? 15.805 -12.891 -7.469 1 97.81 74 ALA B O 1
ATOM 1850 N N . ASN B 1 75 ? 13.953 -11.656 -7.875 1 97.75 75 ASN B N 1
ATOM 1851 C CA . ASN B 1 75 ? 13.07 -12.812 -7.941 1 97.75 75 ASN B CA 1
ATOM 1852 C C . ASN B 1 75 ? 13.125 -13.477 -9.312 1 97.75 75 ASN B C 1
ATOM 1854 O O . ASN B 1 75 ? 12.445 -14.484 -9.547 1 97.75 75 ASN B O 1
ATOM 1858 N N . GLY B 1 76 ? 13.836 -12.945 -10.297 1 96.44 76 GLY B N 1
ATOM 1859 C CA . GLY B 1 76 ? 13.961 -13.539 -11.617 1 96.44 76 GLY B CA 1
ATOM 1860 C C . GLY B 1 76 ? 13.133 -12.836 -12.672 1 96.44 76 GLY B C 1
ATOM 1861 O O . GLY B 1 76 ? 12.922 -13.367 -13.766 1 96.44 76 GLY B O 1
ATOM 1862 N N . SER B 1 77 ? 12.594 -11.609 -12.227 1 94.75 77 SER B N 1
ATOM 1863 C CA . SER B 1 77 ? 11.797 -10.789 -13.133 1 94.75 77 SER B CA 1
ATOM 1864 C C . SER B 1 77 ? 10.711 -11.617 -13.805 1 94.75 77 SER B C 1
ATOM 1866 O O . SER B 1 77 ? 9.914 -12.273 -13.133 1 94.75 77 SER B O 1
ATOM 1868 N N . GLU B 1 78 ? 10.594 -11.633 -15.133 1 91.31 78 GLU B N 1
ATOM 1869 C CA . GLU B 1 78 ? 9.523 -12.305 -15.859 1 91.31 78 GLU B CA 1
ATOM 1870 C C . GLU B 1 78 ? 9.68 -13.82 -15.797 1 91.31 78 GLU B C 1
ATOM 1872 O O . GLU B 1 78 ? 8.727 -14.562 -16.047 1 91.31 78 GLU B O 1
ATOM 1877 N N . HIS B 1 79 ? 10.828 -14.32 -15.453 1 91.12 79 HIS B N 1
ATOM 1878 C CA . HIS B 1 79 ? 11.078 -15.758 -15.383 1 91.12 79 HIS B CA 1
ATOM 1879 C C . HIS B 1 79 ? 10.898 -16.281 -13.969 1 91.12 79 HIS B C 1
ATOM 1881 O O . HIS B 1 79 ? 10.938 -17.5 -13.734 1 91.12 79 HIS B O 1
ATOM 1887 N N . GLY B 1 80 ? 10.695 -15.352 -13.086 1 91.44 80 GLY B N 1
ATOM 1888 C CA . GLY B 1 80 ? 10.438 -15.758 -11.711 1 91.44 80 GLY B CA 1
ATOM 1889 C C . GLY B 1 80 ? 9.016 -16.234 -11.492 1 91.44 80 GLY B C 1
ATOM 1890 O O . GLY B 1 80 ? 8.188 -16.188 -12.406 1 91.44 80 GLY B O 1
ATOM 1891 N N . THR B 1 81 ? 8.844 -16.781 -10.297 1 91.31 81 THR B N 1
ATOM 1892 C CA . THR B 1 81 ? 7.504 -17.281 -9.992 1 91.31 81 THR B CA 1
ATOM 1893 C C . THR B 1 81 ? 6.969 -16.641 -8.711 1 91.31 81 THR B C 1
ATOM 1895 O O . THR B 1 81 ? 7.734 -16.312 -7.805 1 91.31 81 THR B O 1
ATOM 1898 N N . ASP B 1 82 ? 5.691 -16.375 -8.703 1 94.69 82 ASP B N 1
ATOM 1899 C CA . ASP B 1 82 ? 4.934 -15.961 -7.527 1 94.69 82 ASP B CA 1
ATOM 1900 C C . ASP B 1 82 ? 5.609 -14.789 -6.812 1 94.69 82 ASP B C 1
ATOM 1902 O O . ASP B 1 82 ? 5.836 -14.844 -5.602 1 94.69 82 ASP B O 1
ATOM 1906 N N . PHE B 1 83 ? 6.07 -13.82 -7.551 1 97.44 83 PHE B N 1
ATOM 1907 C CA . PHE B 1 83 ? 6.75 -12.672 -6.965 1 97.44 83 PHE B CA 1
ATOM 1908 C C . PHE B 1 83 ? 5.891 -12.031 -5.879 1 97.44 83 PHE B C 1
ATOM 1910 O O . PHE B 1 83 ? 6.387 -11.711 -4.797 1 97.44 83 PHE B O 1
ATOM 1917 N N . LEU B 1 84 ? 4.582 -11.781 -6.145 1 97.94 84 LEU B N 1
ATOM 1918 C CA . LEU B 1 84 ? 3.725 -11.07 -5.207 1 97.94 84 LEU B CA 1
ATOM 1919 C C . LEU B 1 84 ? 3.648 -11.805 -3.871 1 97.94 84 LEU B C 1
ATOM 1921 O O . LEU B 1 84 ? 3.752 -11.18 -2.811 1 97.94 84 LEU B O 1
ATOM 1925 N N . GLY B 1 85 ? 3.49 -13.07 -3.949 1 97.5 85 GLY B N 1
ATOM 1926 C CA . GLY B 1 85 ? 3.455 -13.852 -2.725 1 97.5 85 GLY B CA 1
ATOM 1927 C C . GLY B 1 85 ? 4.738 -13.766 -1.924 1 97.5 85 GLY B C 1
ATOM 1928 O O . GLY B 1 85 ? 4.707 -13.562 -0.708 1 97.5 85 GLY B O 1
ATOM 1929 N N . ARG B 1 86 ? 5.82 -13.891 -2.627 1 97.88 86 ARG B N 1
ATOM 1930 C CA . ARG B 1 86 ? 7.129 -13.844 -1.977 1 97.88 86 ARG B CA 1
ATOM 1931 C C . ARG B 1 86 ? 7.414 -12.445 -1.433 1 97.88 86 ARG B C 1
ATOM 1933 O O . ARG B 1 86 ? 7.93 -12.305 -0.321 1 97.88 86 ARG B O 1
ATOM 1940 N N . TYR B 1 87 ? 7.09 -11.516 -2.205 1 98.38 87 TYR B N 1
ATOM 1941 C CA . TYR B 1 87 ? 7.352 -10.133 -1.842 1 98.38 87 TYR B CA 1
ATOM 1942 C C . TYR B 1 87 ? 6.602 -9.75 -0.572 1 98.38 87 TYR B C 1
ATOM 1944 O O . TYR B 1 87 ? 7.191 -9.203 0.366 1 98.38 87 TYR B O 1
ATOM 1952 N N . PHE B 1 88 ? 5.32 -10.047 -0.492 1 98.12 88 PHE B N 1
ATOM 1953 C CA . PHE B 1 88 ? 4.52 -9.617 0.647 1 98.12 88 PHE B CA 1
ATOM 1954 C C . PHE B 1 88 ? 4.855 -10.438 1.887 1 98.12 88 PHE B C 1
ATOM 1956 O O . PHE B 1 88 ? 4.871 -9.914 3 1 98.12 88 PHE B O 1
ATOM 1963 N N . SER B 1 89 ? 5.105 -11.68 1.69 1 98.25 89 SER B N 1
ATOM 1964 C CA . SER B 1 89 ? 5.438 -12.508 2.848 1 98.25 89 SER B CA 1
ATOM 1965 C C . SER B 1 89 ? 6.785 -12.117 3.441 1 98.25 89 SER B C 1
ATOM 1967 O O . SER B 1 89 ? 6.883 -11.844 4.641 1 98.25 89 SER B O 1
ATOM 1969 N N . ILE B 1 90 ? 7.777 -11.953 2.619 1 98.38 90 ILE B N 1
ATOM 1970 C CA . ILE B 1 90 ? 9.117 -11.609 3.086 1 98.38 90 ILE B CA 1
ATOM 1971 C C . ILE B 1 90 ? 9.133 -10.172 3.604 1 98.38 90 ILE B C 1
ATOM 1973 O O . ILE B 1 90 ? 9.695 -9.898 4.668 1 98.38 90 ILE B O 1
ATOM 1977 N N . SER B 1 91 ? 8.57 -9.305 2.814 1 98.25 91 SER B N 1
ATOM 1978 C CA . SER B 1 91 ? 8.5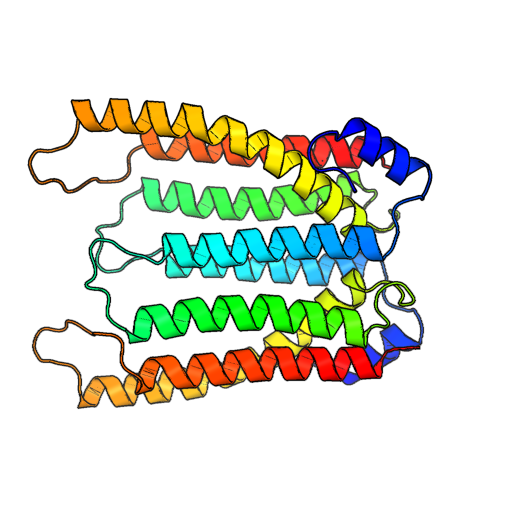39 -7.91 3.234 1 98.25 91 SER B CA 1
ATOM 1979 C C . SER B 1 91 ? 7.867 -7.754 4.594 1 98.25 91 SER B C 1
ATOM 1981 O O . SER B 1 91 ? 8.281 -6.922 5.406 1 98.25 91 SER B O 1
ATOM 1983 N N . PHE B 1 92 ? 6.836 -8.492 4.824 1 97.69 92 PHE B N 1
ATOM 1984 C CA . PHE B 1 92 ? 6.125 -8.383 6.09 1 97.69 92 PHE B CA 1
ATOM 1985 C C . PHE B 1 92 ? 7.02 -8.797 7.254 1 97.69 92 PHE B C 1
ATOM 1987 O O . PHE B 1 92 ? 7.156 -8.055 8.227 1 97.69 92 PHE B O 1
ATOM 1994 N N . VAL B 1 93 ? 7.629 -9.945 7.145 1 97.75 93 VAL B N 1
ATOM 1995 C CA . VAL B 1 93 ? 8.445 -10.492 8.227 1 97.75 93 VAL B CA 1
ATOM 1996 C C . VAL B 1 93 ? 9.656 -9.594 8.453 1 97.75 93 VAL B C 1
ATOM 1998 O O . VAL B 1 93 ? 9.992 -9.273 9.602 1 97.75 93 VAL B O 1
ATOM 2001 N N . VAL B 1 94 ? 10.258 -9.141 7.398 1 97.94 94 VAL B N 1
ATOM 2002 C CA . VAL B 1 94 ? 11.438 -8.281 7.496 1 97.94 94 VAL B CA 1
ATOM 2003 C C . VAL B 1 94 ? 11.0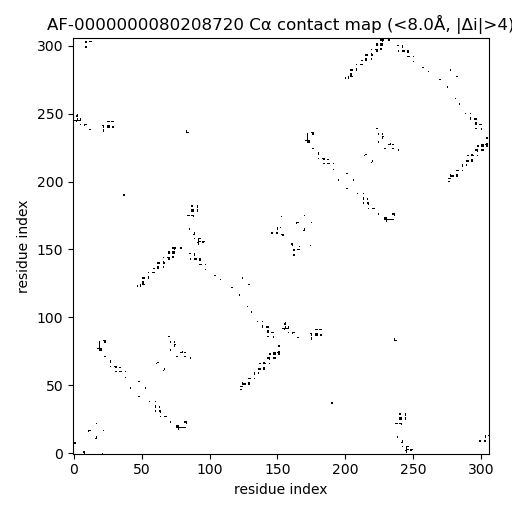39 -6.938 8.102 1 97.94 94 VAL B C 1
ATOM 2005 O O . VAL B 1 94 ? 11.766 -6.387 8.938 1 97.94 94 VAL B O 1
ATOM 2008 N N . SER B 1 95 ? 9.875 -6.445 7.703 1 96.88 95 SER B N 1
ATOM 2009 C CA . SER B 1 95 ? 9.406 -5.176 8.25 1 96.88 95 SER B CA 1
ATOM 2010 C C . SER B 1 95 ? 9.164 -5.277 9.75 1 96.88 95 SER B C 1
ATOM 2012 O O . SER B 1 95 ? 9.445 -4.34 10.492 1 96.88 95 SER B O 1
ATOM 2014 N N . VAL B 1 96 ? 8.609 -6.309 10.195 1 95.62 96 VAL B N 1
ATOM 2015 C CA . VAL B 1 96 ? 8.375 -6.512 11.617 1 95.62 96 VAL B CA 1
ATOM 2016 C C . VAL B 1 96 ? 9.695 -6.457 12.383 1 95.62 96 VAL B C 1
ATOM 2018 O O . VAL B 1 96 ? 9.797 -5.797 13.414 1 95.62 96 VAL B O 1
ATOM 2021 N N . ARG B 1 97 ? 10.711 -7.039 11.82 1 95.19 97 ARG B N 1
ATOM 2022 C CA . ARG B 1 97 ? 12.039 -7.023 12.438 1 95.19 97 ARG B CA 1
ATOM 2023 C C . ARG B 1 97 ? 12.617 -5.613 12.461 1 95.19 97 ARG B C 1
ATOM 2025 O O . ARG B 1 97 ? 13.164 -5.184 13.477 1 95.19 97 ARG B O 1
ATOM 2032 N N . PHE B 1 98 ? 12.438 -4.98 11.414 1 95.81 98 PHE B N 1
ATOM 2033 C CA . PHE B 1 98 ? 13.016 -3.646 11.289 1 95.81 98 PHE B CA 1
ATOM 2034 C C . PHE B 1 98 ? 12.227 -2.639 12.125 1 95.81 98 PHE B C 1
ATOM 2036 O O . PHE B 1 98 ? 12.766 -1.601 12.516 1 95.81 98 PHE B O 1
ATOM 2043 N N . CYS B 1 99 ? 10.945 -2.846 12.383 1 93.12 99 CYS B N 1
ATOM 2044 C CA . CYS B 1 99 ? 10.156 -1.973 13.242 1 93.12 99 CYS B CA 1
ATOM 2045 C C . CYS B 1 99 ? 10.734 -1.938 14.656 1 93.12 99 CYS B C 1
ATOM 2047 O O . CYS B 1 99 ? 10.641 -0.92 15.344 1 93.12 99 CYS B O 1
ATOM 2049 N N . THR B 1 100 ? 11.305 -3.029 15.055 1 91.12 100 THR B N 1
ATOM 2050 C CA . THR B 1 100 ? 11.922 -3.053 16.375 1 91.12 100 THR B CA 1
ATOM 2051 C C . THR B 1 100 ? 13.086 -2.068 16.438 1 91.12 100 THR B C 1
ATOM 2053 O O . THR B 1 100 ? 13.375 -1.513 17.5 1 91.12 100 THR B O 1
ATOM 2056 N N . LEU B 1 101 ? 13.742 -1.815 15.328 1 90.31 101 LEU B N 1
ATOM 2057 C CA . LEU B 1 101 ? 14.875 -0.896 15.273 1 90.31 101 LEU B CA 1
ATOM 2058 C C . LEU B 1 101 ? 14.406 0.552 15.328 1 90.31 101 LEU B C 1
ATOM 2060 O O . LEU B 1 101 ? 15.195 1.457 15.609 1 90.31 101 LEU B O 1
ATOM 2064 N N . LEU B 1 102 ? 13.164 0.838 15.094 1 90.25 102 LEU B N 1
ATOM 2065 C CA . LEU B 1 102 ? 12.609 2.188 15.133 1 90.25 102 LEU B CA 1
ATOM 2066 C C . LEU B 1 102 ? 12.516 2.691 16.578 1 90.25 102 LEU B C 1
ATOM 2068 O O . LEU B 1 102 ? 12.57 3.9 16.812 1 90.25 102 LEU B O 1
ATOM 2072 N N . ILE B 1 103 ? 12.414 1.78 17.453 1 86.94 103 ILE B N 1
ATOM 2073 C CA . ILE B 1 103 ? 12.266 2.154 18.859 1 86.94 103 ILE B CA 1
ATOM 2074 C C . ILE B 1 103 ? 13.508 2.896 19.328 1 86.94 103 ILE B C 1
ATOM 2076 O O . ILE B 1 103 ? 13.43 4.055 19.75 1 86.94 103 ILE B O 1
ATOM 2080 N N . PRO B 1 104 ? 14.672 2.268 19.234 1 88.81 104 PRO B N 1
ATOM 2081 C CA . PRO B 1 104 ? 15.859 3.004 19.656 1 88.81 104 PRO B CA 1
ATOM 2082 C C . PRO B 1 104 ? 16.094 4.277 18.844 1 88.81 104 PRO B C 1
ATOM 2084 O O . PRO B 1 104 ? 16.578 5.277 19.391 1 88.81 104 PRO B O 1
ATOM 2087 N N . ILE B 1 105 ? 15.766 4.316 17.594 1 88.62 105 ILE B N 1
ATOM 2088 C CA . ILE B 1 105 ? 15.922 5.504 16.75 1 88.62 105 ILE B CA 1
ATOM 2089 C C . ILE B 1 105 ? 15.008 6.617 17.281 1 88.62 105 ILE B C 1
ATOM 2091 O O . ILE B 1 105 ? 15.438 7.766 17.406 1 88.62 105 ILE B O 1
ATOM 2095 N N . SER B 1 106 ? 13.805 6.305 17.656 1 86.38 106 SER B N 1
ATOM 2096 C CA . SER B 1 106 ? 12.836 7.277 18.156 1 86.38 106 SER B CA 1
ATOM 2097 C C . SER B 1 106 ? 13.258 7.801 19.531 1 86.38 106 SER B C 1
ATOM 2099 O O . SER B 1 106 ? 13.102 8.984 19.828 1 86.38 106 SER B O 1
ATOM 2101 N N . VAL B 1 107 ? 13.75 6.957 20.344 1 85.12 107 VAL B N 1
ATOM 2102 C CA . VAL B 1 107 ? 14.219 7.352 21.672 1 85.12 107 VAL B CA 1
ATOM 2103 C C . VAL B 1 107 ? 15.375 8.336 21.531 1 85.12 107 VAL B C 1
ATOM 2105 O O . VAL B 1 107 ? 15.422 9.352 22.234 1 85.12 107 VAL B O 1
ATOM 2108 N N . PHE B 1 108 ? 16.266 8.016 20.625 1 85.75 108 PHE B N 1
ATOM 2109 C CA . PHE B 1 108 ? 17.406 8.898 20.391 1 85.75 108 PHE B CA 1
ATOM 2110 C C . PHE B 1 108 ? 16.938 10.258 19.875 1 85.75 108 PHE B C 1
ATOM 2112 O O . PHE B 1 108 ? 17.453 11.289 20.312 1 85.75 108 PHE B O 1
ATOM 2119 N N . LEU B 1 109 ? 16 10.336 19.062 1 84.12 109 LEU B N 1
ATOM 2120 C CA . LEU B 1 109 ? 15.492 11.586 18.516 1 84.12 109 LEU B CA 1
ATOM 2121 C C . LEU B 1 109 ? 14.773 12.398 19.594 1 84.12 109 LEU B C 1
ATOM 2123 O O . LEU B 1 109 ? 14.898 13.625 19.641 1 84.12 109 LEU B O 1
ATOM 2127 N N . LEU B 1 110 ? 14.031 11.648 20.375 1 82.12 110 LEU B N 1
ATOM 2128 C CA . LEU B 1 110 ? 13.352 12.32 21.469 1 82.12 110 LEU B CA 1
ATOM 2129 C C . LEU B 1 110 ? 14.359 12.977 22.406 1 82.12 110 LEU B C 1
ATOM 2131 O O . LEU B 1 110 ? 14.172 14.125 22.828 1 82.12 110 LEU B O 1
ATOM 2135 N N . ALA B 1 111 ? 15.406 12.297 22.734 1 80.38 111 ALA B N 1
ATOM 2136 C CA . ALA B 1 111 ? 16.469 12.828 23.562 1 80.38 111 ALA B CA 1
ATOM 2137 C C . ALA B 1 111 ? 17.141 14.039 22.922 1 80.38 111 ALA B C 1
ATOM 2139 O O . ALA B 1 111 ? 17.406 15.039 23.594 1 80.38 111 ALA B O 1
ATOM 2140 N N . TYR B 1 112 ? 17.359 13.883 21.641 1 80.75 112 TYR B N 1
ATOM 2141 C CA . TYR B 1 112 ? 17.953 14.977 20.875 1 80.75 112 TYR B CA 1
ATOM 2142 C C . TYR B 1 112 ? 17.078 16.219 20.922 1 80.75 112 TYR B C 1
ATOM 2144 O O . TYR B 1 112 ? 17.562 17.328 21.172 1 80.75 112 TYR B O 1
ATOM 2152 N N . TYR B 1 113 ? 15.742 16.062 20.766 1 79.88 113 TYR B N 1
ATOM 2153 C CA . TYR B 1 113 ? 14.812 17.188 20.734 1 79.88 113 TYR B CA 1
ATOM 2154 C C . TYR B 1 113 ? 14.68 17.828 22.125 1 79.88 113 TYR B C 1
ATOM 2156 O O . TYR B 1 113 ? 14.438 19.031 22.25 1 79.88 113 TYR B O 1
ATOM 2164 N N . MET B 1 114 ? 14.82 17.109 23.094 1 80.31 114 MET B N 1
ATOM 2165 C CA . MET B 1 114 ? 14.758 17.641 24.453 1 80.31 114 MET B CA 1
ATOM 2166 C C . MET B 1 114 ? 15.922 18.594 24.719 1 80.31 114 MET B C 1
ATOM 2168 O O . MET B 1 114 ? 15.805 19.5 25.531 1 80.31 114 MET B O 1
ATOM 2172 N N . THR B 1 115 ? 16.984 18.422 23.969 1 78.5 115 THR B N 1
ATOM 2173 C CA . THR B 1 115 ? 18.172 19.25 24.203 1 78.5 115 THR B CA 1
ATOM 2174 C C . THR B 1 115 ? 18.156 20.484 23.297 1 78.5 115 THR B C 1
ATOM 2176 O O . THR B 1 115 ? 18.688 21.531 23.672 1 78.5 115 THR B O 1
ATOM 2179 N N . VAL B 1 116 ? 17.609 20.312 22.047 1 72.94 116 VAL B N 1
ATOM 2180 C CA . VAL B 1 116 ? 17.734 21.375 21.062 1 72.94 116 VAL B CA 1
ATOM 2181 C C . VAL B 1 116 ? 16.391 22.062 20.891 1 72.94 116 VAL B C 1
ATOM 2183 O O . VAL B 1 116 ? 16.281 23.047 20.141 1 72.94 116 VAL B O 1
ATOM 2186 N N . MET B 1 117 ? 15.32 21.562 21.406 1 68.62 117 MET B N 1
ATOM 2187 C CA . MET B 1 117 ? 13.984 22.094 21.203 1 68.62 117 MET B CA 1
ATOM 2188 C C . MET B 1 117 ? 13.961 23.609 21.391 1 68.62 117 MET B C 1
ATOM 2190 O O . MET B 1 117 ? 14.375 24.109 22.438 1 68.62 117 MET B O 1
ATOM 2194 N N . PRO B 1 118 ? 13.664 24.203 20.125 1 65.31 118 PRO B N 1
ATOM 2195 C CA . PRO B 1 118 ? 13.586 25.672 20.266 1 65.31 118 PRO B CA 1
ATOM 2196 C C . PRO B 1 118 ? 12.516 26.109 21.25 1 65.31 118 PRO B C 1
ATOM 2198 O O . PRO B 1 118 ? 11.586 25.359 21.531 1 65.31 118 PRO B O 1
ATOM 2201 N N . GLU B 1 119 ? 12.766 27.188 21.75 1 63.72 119 GLU B N 1
ATOM 2202 C CA . GLU B 1 119 ? 11.891 27.797 22.734 1 63.72 119 GLU B CA 1
ATOM 2203 C C . GLU B 1 119 ? 10.469 27.953 22.203 1 63.72 119 GLU B C 1
ATOM 2205 O O . GLU B 1 119 ? 9.5 27.797 22.938 1 63.72 119 GLU B O 1
ATOM 2210 N N . ASP B 1 120 ? 10.336 28.141 20.781 1 63.41 120 ASP B N 1
ATOM 2211 C CA . ASP B 1 120 ? 9.016 28.469 20.25 1 63.41 120 ASP B CA 1
ATOM 2212 C C . ASP B 1 120 ? 8.25 27.188 19.891 1 63.41 120 ASP B C 1
ATOM 2214 O O . ASP B 1 120 ? 7.078 27.25 19.531 1 63.41 120 ASP B O 1
ATOM 2218 N N . GLY B 1 121 ? 8.906 26.125 20.109 1 63.03 121 GLY B N 1
ATOM 2219 C CA . GLY B 1 121 ? 8.211 24.859 20.016 1 63.03 121 GLY B CA 1
ATOM 2220 C C . GLY B 1 121 ? 8.039 24.375 18.578 1 63.03 121 GLY B C 1
ATOM 2221 O O . GLY B 1 121 ? 7.438 23.328 18.344 1 63.03 121 GLY B O 1
ATOM 2222 N N . ILE B 1 122 ? 8.547 25.406 17.609 1 65.44 122 ILE B N 1
ATOM 2223 C CA . ILE B 1 122 ? 8.383 25.031 16.219 1 65.44 122 ILE B CA 1
ATOM 2224 C C . ILE B 1 122 ? 9.523 24.109 15.789 1 65.44 122 ILE B C 1
ATOM 2226 O O . ILE B 1 122 ? 10.695 24.5 15.812 1 65.44 122 ILE B O 1
ATOM 2230 N N . VAL B 1 123 ? 9.258 22.797 15.664 1 70.5 123 VAL B N 1
ATOM 2231 C CA . VAL B 1 123 ? 10.258 21.828 15.242 1 70.5 123 VAL B CA 1
ATOM 2232 C C . VAL B 1 123 ? 10.328 21.781 13.719 1 70.5 123 VAL B C 1
ATOM 2234 O O . VAL B 1 123 ? 9.32 21.547 13.055 1 70.5 123 VAL B O 1
ATOM 2237 N N . VAL B 1 124 ? 11.484 22.328 13.234 1 76.62 124 VAL B N 1
ATOM 2238 C CA . VAL B 1 124 ? 11.734 22.266 11.797 1 76.62 124 VAL B CA 1
ATOM 2239 C C . VAL B 1 124 ? 12.586 21.047 11.469 1 76.62 124 VAL B C 1
ATOM 2241 O O . VAL B 1 124 ? 13.477 20.672 12.234 1 76.62 124 VAL B O 1
ATOM 2244 N N . SER B 1 125 ? 12.258 20.391 10.391 1 81.19 125 SER B N 1
ATOM 2245 C CA . SER B 1 125 ? 12.977 19.188 9.977 1 81.19 125 SER B CA 1
ATOM 2246 C C . SER B 1 125 ? 14.453 19.484 9.742 1 81.19 125 SER B C 1
ATOM 2248 O O . SER B 1 125 ? 14.805 20.547 9.227 1 81.19 125 SER B O 1
ATOM 2250 N N . SER B 1 126 ? 15.328 18.656 10.234 1 85.94 126 SER B N 1
ATOM 2251 C CA . SER B 1 126 ? 16.766 18.766 10.047 1 85.94 126 SER B CA 1
ATOM 2252 C C . SER B 1 126 ? 17.359 17.438 9.586 1 85.94 126 SER B C 1
ATOM 2254 O O . SER B 1 126 ? 16.672 16.422 9.539 1 85.94 126 SER B O 1
ATOM 2256 N N . SER B 1 127 ? 18.656 17.484 9.195 1 88.44 127 SER B N 1
ATOM 2257 C CA . SER B 1 127 ? 19.344 16.281 8.758 1 88.44 127 SER B CA 1
ATOM 2258 C C . SER B 1 127 ? 19.359 15.211 9.844 1 88.44 127 SER B C 1
ATOM 2260 O O . SER B 1 127 ? 19.266 14.023 9.547 1 88.44 127 SER B O 1
ATOM 2262 N N . VAL B 1 128 ? 19.375 15.594 11.039 1 86.62 128 VAL B N 1
ATOM 2263 C CA . VAL B 1 128 ? 19.5 14.656 12.148 1 86.62 128 VAL B CA 1
ATOM 2264 C C . VAL B 1 128 ? 18.219 13.852 12.305 1 86.62 128 VAL B C 1
ATOM 2266 O O . VAL B 1 128 ? 18.25 12.68 12.688 1 86.62 128 VAL B O 1
ATOM 2269 N N . ASP B 1 129 ? 17.109 14.398 11.945 1 88.31 129 ASP B N 1
ATOM 2270 C CA . ASP B 1 129 ? 15.867 13.664 12.148 1 88.31 129 ASP B CA 1
ATOM 2271 C C . ASP B 1 129 ? 15.438 12.953 10.867 1 88.31 129 ASP B C 1
ATOM 2273 O O . ASP B 1 129 ? 14.641 12.016 10.906 1 88.31 129 ASP B O 1
ATOM 2277 N N . VAL B 1 130 ? 16 13.453 9.727 1 90.19 130 VAL B N 1
ATOM 2278 C CA . VAL B 1 130 ? 15.562 12.898 8.453 1 90.19 130 VAL B CA 1
ATOM 2279 C C . VAL B 1 130 ? 16.469 11.734 8.055 1 90.19 130 VAL B C 1
ATOM 2281 O O . VAL B 1 130 ? 15.977 10.656 7.695 1 90.19 130 VAL B O 1
ATOM 2284 N N . LEU B 1 131 ? 17.688 11.797 8.234 1 94 131 LEU B N 1
ATOM 2285 C CA . LEU B 1 131 ? 18.656 10.867 7.664 1 94 131 LEU B CA 1
ATOM 2286 C C . LEU B 1 131 ? 18.531 9.484 8.297 1 94 131 LEU B C 1
ATOM 2288 O O . LEU B 1 131 ? 18.578 8.477 7.598 1 94 131 LEU B O 1
ATOM 2292 N N . PRO B 1 132 ? 18.375 9.398 9.617 1 93.38 132 PRO B N 1
ATOM 2293 C CA . PRO B 1 132 ? 18.266 8.062 10.211 1 93.38 132 PRO B CA 1
ATOM 2294 C C . PRO B 1 132 ? 17.109 7.254 9.648 1 93.38 132 PRO B C 1
ATOM 2296 O O . PRO B 1 132 ? 17.219 6.039 9.461 1 93.38 132 PRO B O 1
ATOM 2299 N N . PHE B 1 133 ? 16.062 7.898 9.305 1 93.81 133 PHE B N 1
ATOM 2300 C CA . PHE B 1 133 ? 14.883 7.191 8.805 1 93.81 133 PHE B CA 1
ATOM 2301 C C . PHE B 1 133 ? 15.078 6.797 7.34 1 93.81 133 PHE B C 1
ATOM 2303 O O . PHE B 1 133 ? 14.586 5.754 6.902 1 93.81 133 PHE B O 1
ATOM 2310 N N . ILE B 1 134 ? 15.781 7.633 6.617 1 96 134 ILE B N 1
ATOM 2311 C CA . ILE B 1 134 ? 16.094 7.305 5.23 1 96 134 ILE B CA 1
ATOM 2312 C C . ILE B 1 134 ? 16.984 6.07 5.18 1 96 134 ILE B C 1
ATOM 2314 O O . ILE B 1 134 ? 16.734 5.141 4.41 1 96 134 ILE B O 1
ATOM 2318 N N . VAL B 1 135 ? 17.984 6.059 6.012 1 96.62 135 VAL B N 1
ATOM 2319 C CA . VAL B 1 135 ? 18.906 4.934 6.07 1 96.62 135 VAL B CA 1
ATOM 2320 C C . VAL B 1 135 ? 18.172 3.678 6.52 1 96.62 135 VAL B C 1
ATOM 2322 O O . VAL B 1 135 ? 18.359 2.604 5.941 1 96.62 135 VAL B O 1
ATOM 2325 N N . TRP B 1 136 ? 17.375 3.82 7.516 1 96.5 136 TRP B N 1
ATOM 2326 C CA . TRP B 1 136 ? 16.578 2.707 8.016 1 96.5 136 TRP B CA 1
ATOM 2327 C C . TRP B 1 136 ? 15.703 2.123 6.906 1 96.5 136 TRP B C 1
ATOM 2329 O O . TRP B 1 136 ? 15.633 0.904 6.738 1 96.5 136 TRP B O 1
ATOM 2339 N N . TYR B 1 137 ? 15.055 2.982 6.156 1 97 137 TYR B N 1
ATOM 2340 C CA . TYR B 1 137 ? 14.156 2.553 5.094 1 97 137 TYR B CA 1
ATOM 2341 C C . TYR B 1 137 ? 14.922 1.88 3.963 1 97 137 TYR B C 1
ATOM 2343 O O . TYR B 1 137 ? 14.477 0.869 3.414 1 97 137 TYR B O 1
ATOM 2351 N N . ALA B 1 138 ? 16.062 2.389 3.658 1 98 138 ALA B N 1
ATOM 2352 C CA . ALA B 1 138 ? 16.922 1.798 2.635 1 98 138 ALA B CA 1
ATOM 2353 C C . ALA B 1 138 ? 17.406 0.415 3.059 1 98 138 ALA B C 1
ATOM 2355 O O . ALA B 1 138 ? 17.422 -0.517 2.25 1 98 138 ALA B O 1
ATOM 2356 N N . LEU B 1 139 ? 17.781 0.282 4.273 1 97.88 139 LEU B N 1
ATOM 2357 C CA . LEU B 1 139 ? 18.234 -1.003 4.781 1 97.88 139 LEU B CA 1
ATOM 2358 C C . LEU B 1 139 ? 17.109 -2.025 4.789 1 97.88 139 LEU B C 1
ATOM 2360 O O . LEU B 1 139 ? 17.344 -3.215 4.559 1 97.88 139 LEU B O 1
ATOM 2364 N N . LEU B 1 140 ? 15.961 -1.563 5.109 1 97.94 140 LEU B N 1
ATOM 2365 C CA . LEU B 1 140 ? 14.789 -2.436 5.062 1 97.94 140 LEU B CA 1
ATOM 2366 C C . LEU B 1 140 ? 14.617 -3.043 3.674 1 97.94 140 LEU B C 1
ATOM 2368 O O . LEU B 1 140 ? 14.531 -4.266 3.531 1 97.94 140 LEU B O 1
ATOM 2372 N N . TYR B 1 141 ? 14.641 -2.219 2.674 1 98.56 141 TYR B N 1
ATOM 2373 C CA . TYR B 1 141 ? 14.438 -2.707 1.314 1 98.56 141 TYR B CA 1
ATOM 2374 C C . TYR B 1 141 ? 15.617 -3.553 0.86 1 98.56 141 TYR B C 1
ATOM 2376 O O . TYR B 1 141 ? 15.445 -4.535 0.132 1 98.56 141 TYR B O 1
ATOM 2384 N N . ALA B 1 142 ? 16.812 -3.164 1.282 1 98.5 142 ALA B N 1
ATOM 2385 C CA . ALA B 1 142 ? 17.984 -3.984 0.97 1 98.5 142 ALA B CA 1
ATOM 2386 C C . ALA B 1 142 ? 17.828 -5.387 1.551 1 98.5 142 ALA B C 1
ATOM 2388 O O . ALA B 1 142 ? 18.188 -6.375 0.898 1 98.5 142 ALA B O 1
ATOM 2389 N N . SER B 1 143 ? 17.359 -5.418 2.717 1 98.56 143 SER B N 1
ATOM 2390 C CA . SER B 1 143 ? 17.156 -6.707 3.371 1 98.56 143 SER B CA 1
ATOM 2391 C C . SER B 1 143 ? 16.094 -7.527 2.648 1 98.56 143 SER B C 1
ATOM 2393 O O . SER B 1 143 ? 16.25 -8.734 2.469 1 98.56 143 SER B O 1
ATOM 2395 N N . ILE B 1 144 ? 15.039 -6.922 2.264 1 98.56 144 ILE B N 1
ATOM 2396 C CA . ILE B 1 144 ? 13.977 -7.598 1.522 1 98.56 144 ILE B CA 1
ATOM 2397 C C . ILE B 1 144 ? 14.547 -8.203 0.241 1 98.56 144 ILE B C 1
ATOM 2399 O O . ILE B 1 144 ? 14.312 -9.375 -0.057 1 98.56 144 ILE B O 1
ATOM 2403 N N . ILE B 1 145 ? 15.312 -7.371 -0.48 1 98.69 145 ILE B N 1
ATOM 2404 C CA . ILE B 1 145 ? 15.898 -7.801 -1.746 1 98.69 145 ILE B CA 1
ATOM 2405 C C . ILE B 1 145 ? 16.812 -9 -1.513 1 98.69 145 ILE B C 1
ATOM 2407 O O . ILE B 1 145 ? 16.766 -9.977 -2.258 1 98.69 145 ILE B O 1
ATOM 2411 N N . LYS B 1 146 ? 17.578 -8.906 -0.488 1 98.25 146 LYS B N 1
ATOM 2412 C CA . LYS B 1 146 ? 18.484 -9.992 -0.151 1 98.25 146 LYS B CA 1
ATOM 2413 C C . LYS B 1 146 ? 17.734 -11.289 0.115 1 98.25 146 LYS B C 1
ATOM 2415 O O . LYS B 1 146 ? 18.125 -12.352 -0.373 1 98.25 146 LYS B O 1
ATOM 2420 N N . HIS B 1 147 ? 16.703 -11.242 0.846 1 98.5 147 HIS B N 1
ATOM 2421 C CA . HIS B 1 147 ? 15.953 -12.438 1.209 1 98.5 147 HIS B CA 1
ATOM 2422 C C . HIS B 1 147 ? 15.18 -12.984 0.017 1 98.5 147 HIS B C 1
ATOM 2424 O O . HIS B 1 147 ? 15 -14.195 -0.115 1 98.5 147 HIS B O 1
ATOM 2430 N N . ILE B 1 148 ? 14.688 -12.148 -0.829 1 98.38 148 ILE B N 1
ATOM 2431 C CA . ILE B 1 148 ? 14 -12.602 -2.035 1 98.38 148 ILE B CA 1
ATOM 2432 C C . ILE B 1 148 ? 14.992 -13.312 -2.955 1 98.38 148 ILE B C 1
ATOM 2434 O O . ILE B 1 148 ? 14.672 -14.352 -3.529 1 98.38 148 ILE B O 1
ATOM 2438 N N . LYS B 1 149 ? 16.172 -12.711 -3.072 1 97.75 149 LYS B N 1
ATOM 2439 C CA . LYS B 1 149 ? 17.203 -13.328 -3.898 1 97.75 149 LYS B CA 1
ATOM 2440 C C . LYS B 1 149 ? 17.547 -14.727 -3.391 1 97.75 149 LYS B C 1
ATOM 2442 O O . LYS B 1 149 ? 17.812 -15.633 -4.184 1 97.75 149 LYS B O 1
ATOM 2447 N N . ALA B 1 150 ? 17.453 -14.898 -2.162 1 97 150 ALA B N 1
ATOM 2448 C CA . ALA B 1 150 ? 17.828 -16.156 -1.521 1 97 150 ALA B CA 1
ATOM 2449 C C . ALA B 1 150 ? 16.812 -17.25 -1.815 1 97 150 ALA B C 1
ATOM 2451 O O . ALA B 1 150 ? 17.094 -18.438 -1.614 1 97 150 ALA B O 1
ATOM 2452 N N . VAL B 1 151 ? 15.625 -16.922 -2.244 1 95.81 151 VAL B N 1
ATOM 2453 C CA . VAL B 1 151 ? 14.617 -17.938 -2.484 1 95.81 151 VAL B CA 1
ATOM 2454 C C . VAL B 1 151 ? 14.383 -18.094 -3.986 1 95.81 151 VAL B C 1
ATOM 2456 O O . VAL B 1 151 ? 13.492 -18.828 -4.41 1 95.81 151 VAL B O 1
ATOM 2459 N N . GLN B 1 152 ? 15.141 -17.344 -4.73 1 89 152 GLN B N 1
ATOM 2460 C CA . GLN B 1 152 ? 15.023 -17.453 -6.184 1 89 152 GLN B CA 1
ATOM 2461 C C . GLN B 1 152 ? 15.383 -18.859 -6.668 1 89 152 GLN B C 1
ATOM 2463 O O . GLN B 1 152 ? 16.406 -19.406 -6.277 1 89 152 GLN B O 1
ATOM 2468 N N . VAL B 1 153 ? 14.43 -19.812 -7.008 1 66.5 153 VAL B N 1
ATOM 2469 C CA . VAL B 1 153 ? 14.75 -21.125 -7.559 1 66.5 153 VAL B CA 1
ATOM 2470 C C . VAL B 1 153 ? 14.93 -21.031 -9.07 1 66.5 153 VAL B C 1
ATOM 2472 O O . VAL B 1 153 ? 14.273 -20.203 -9.727 1 66.5 153 VAL B O 1
#

Sequence (306 aa):
MYFWDVQSLKNDIRANKLSEKDKFLYMFLSIAFVTIGIELISISPLEPQNVWDAVESVSYILIVLFGTYWAYKANGSEHGTDFLGRYFSISFVVSVRFCTLLIPISVFLLAYYMTVMPEDGIVVSSSVDVLPFIVWYALLYASIIKHIKAVQVMYFWDVQSLKNDIRANKLSEKDKFLYMFLSIAFVTIGIELISISPLEPQNVWDAVESVSYILIVLFGTYWAYKANGSEHGTDFLGRYFSISFVVSVRFCTLLIPISVFLLAYYMTVMPEDGIVVSSSVDVLPFIVWYALLYASIIKHIKAVQV

Foldseek 3Di:
DDDPDVPVVVVCVVVVNCAPQNVLVVVLVVQLVVLLVVLVVPPDPVADDDPLSVVLSVLSSCLSNVLSVLLCVLQVNRPHPPSVVLLVVLLVVLVVVLVVVVVVLVVVVVVVCVVVVDPVNRDDDDCSNRVVVSVSSNVSSVSSSVVSNVPRD/DDDPDVPVVVVCVVVVNCAPQNVLVVVLVVQLVVLLVVLVVPPDPVADDDPLSVVLSVLSSCLSNVLSVLLCVLQVNRPHPPSVVLLVVLLVVLVVVLVVVVVVLVVVVVVVCVVVVDPVNRDDDDCSNRVVVSVSSNVSSVSSSVVSNVPRD

pLDDT: mean 90.72, std 9.97, range [59.03, 98.69]

Solvent-accessible surface area (backbone atoms only — not comparable to full-atom values): 16735 Å² total; per-residue (Å²): 136,62,64,66,51,57,66,62,48,44,51,34,52,65,67,69,60,69,43,61,52,49,37,46,49,28,42,49,52,47,51,49,50,51,49,52,50,53,52,57,65,65,58,46,90,85,47,90,79,55,71,49,54,52,52,46,47,52,47,53,46,48,43,53,53,52,34,51,51,47,31,41,49,37,32,45,46,68,78,28,71,66,54,70,47,51,49,31,42,47,41,42,18,51,46,52,56,51,54,61,57,47,52,62,53,49,52,51,50,51,55,51,42,73,71,61,58,49,91,83,68,69,82,72,81,40,68,82,72,41,47,61,54,52,52,51,52,46,50,50,38,51,49,39,27,53,55,42,39,71,47,48,124,137,64,65,65,52,57,66,62,48,45,51,34,52,67,67,69,60,71,44,60,50,50,35,47,49,29,42,49,50,46,51,49,50,51,50,52,48,53,50,57,66,65,60,46,88,85,47,90,81,56,71,48,53,52,52,48,47,53,48,54,46,49,43,52,53,51,33,52,51,49,29,41,50,38,31,46,44,69,78,28,69,65,55,69,47,51,48,31,42,47,41,43,19,52,45,52,56,53,54,61,57,46,50,63,53,50,51,52,50,52,56,51,43,73,73,62,56,48,91,84,66,68,83,71,81,41,68,81,73,40,49,62,55,53,52,52,54,46,51,50,39,52,50,39,26,52,55,41,38,71,48,47,127

Secondary structure (DSSP, 8-state):
--SS-HHHHHHHHHTT---HHHHHHHHHHHHHHHHHHHHHHT--TTS---HHHHHHHHHHHHHHHHHHHHHHHHTTGGG-S-HHHHHHHHHHHHHHHHHHHHHHHHHHHHHHHHHH--TT------HHHHHHHHHHHHHHHHHHHHHHHTT--/--SS-HHHHHHHHHTT---HHHHHHHHHHHHHHHHHHHHHHH--TTS---HHHHHHHHHHHHHHHHHHHHHHHHTTGGG-S-HHHHHHHHHHHHHHHHHHHHHHHHHHHHHHHHHH--TT------HHHHHHHHHHHHHHHHHHHHHHHTT--